Protein AF-A0A4R3NQQ7-F1 (afdb_monomer)

Structure (mmCIF, N/CA/C/O backbone):
data_AF-A0A4R3NQQ7-F1
#
_entry.id   AF-A0A4R3NQQ7-F1
#
loop_
_atom_site.group_PDB
_atom_site.id
_atom_site.type_symbol
_atom_site.label_atom_id
_atom_site.label_alt_id
_atom_site.label_comp_id
_atom_site.label_asym_id
_atom_site.label_entity_id
_atom_site.label_seq_id
_atom_site.pdbx_PDB_ins_code
_atom_site.Cartn_x
_atom_site.Cartn_y
_atom_site.Cartn_z
_atom_site.occupancy
_atom_site.B_iso_or_equiv
_atom_site.auth_seq_id
_atom_site.auth_comp_id
_atom_site.auth_asym_id
_atom_site.auth_atom_id
_atom_site.pdbx_PDB_model_num
ATOM 1 N N . MET A 1 1 ? 10.678 10.885 -17.125 1.00 83.44 1 MET A N 1
ATOM 2 C CA . MET A 1 1 ? 9.864 11.412 -15.996 1.00 83.44 1 MET A CA 1
ATOM 3 C C . MET A 1 1 ? 10.336 10.733 -14.725 1.00 83.44 1 MET A C 1
ATOM 5 O O . MET A 1 1 ? 10.213 9.523 -14.624 1.00 83.44 1 MET A O 1
ATOM 9 N N . PHE A 1 2 ? 10.820 11.473 -13.731 1.00 89.62 2 PHE A N 1
ATOM 10 C CA . PHE A 1 2 ? 11.280 10.847 -12.485 1.00 89.62 2 PHE A CA 1
ATOM 11 C C . PHE A 1 2 ? 10.161 10.128 -11.719 1.00 89.62 2 PHE A C 1
ATOM 13 O O . PHE A 1 2 ? 9.124 10.737 -11.432 1.00 89.62 2 PHE A O 1
ATOM 20 N N . LEU A 1 3 ? 10.393 8.869 -11.318 1.00 87.38 3 LEU A N 1
ATOM 21 C CA . LEU A 1 3 ? 9.482 8.127 -10.427 1.00 87.38 3 LEU A CA 1
ATOM 22 C C . LEU A 1 3 ? 9.238 8.874 -9.113 1.00 87.38 3 LEU A C 1
ATOM 24 O O . LEU A 1 3 ? 8.114 8.886 -8.607 1.00 87.38 3 LEU A O 1
ATOM 28 N N . ALA A 1 4 ? 10.261 9.571 -8.613 1.00 91.19 4 ALA A N 1
ATOM 29 C CA . ALA A 1 4 ? 10.199 10.372 -7.395 1.00 91.19 4 ALA A CA 1
ATOM 30 C C . ALA A 1 4 ? 9.094 11.448 -7.410 1.00 91.19 4 ALA A C 1
ATOM 32 O O . ALA A 1 4 ? 8.610 11.839 -6.348 1.00 91.19 4 ALA A O 1
ATOM 33 N N . ARG A 1 5 ? 8.599 11.870 -8.588 1.00 89.94 5 ARG A N 1
ATOM 34 C CA . ARG A 1 5 ? 7.451 12.796 -8.700 1.00 89.94 5 ARG A CA 1
ATOM 35 C C . ARG A 1 5 ? 6.149 12.239 -8.105 1.00 89.94 5 ARG A C 1
ATOM 37 O O . ARG A 1 5 ? 5.195 12.992 -7.936 1.00 89.94 5 ARG A O 1
ATOM 44 N N . ARG A 1 6 ? 6.089 10.946 -7.770 1.00 86.75 6 ARG A N 1
ATOM 45 C CA . ARG A 1 6 ? 4.947 10.310 -7.085 1.00 86.75 6 ARG A CA 1
ATOM 46 C C . ARG A 1 6 ? 4.895 10.605 -5.594 1.00 86.75 6 ARG A C 1
ATOM 48 O O . ARG A 1 6 ? 3.803 10.614 -5.026 1.00 86.75 6 ARG A O 1
ATOM 55 N N . LEU A 1 7 ? 6.052 10.840 -4.976 1.00 95.44 7 LEU A N 1
ATOM 56 C CA . LEU A 1 7 ? 6.156 10.969 -3.525 1.00 95.44 7 LEU A CA 1
ATOM 57 C C . LEU A 1 7 ? 5.312 12.117 -2.970 1.00 95.44 7 LEU A C 1
ATOM 59 O O . LEU A 1 7 ? 4.577 11.855 -2.025 1.00 95.44 7 LEU A O 1
ATOM 63 N N . PRO A 1 8 ? 5.302 13.339 -3.546 1.00 96.31 8 PRO A N 1
ATOM 64 C CA . PRO A 1 8 ? 4.563 14.449 -2.944 1.00 96.31 8 PRO A CA 1
ATOM 65 C C . PRO A 1 8 ? 3.066 14.163 -2.791 1.00 96.31 8 PRO A C 1
ATOM 67 O O . PRO A 1 8 ? 2.501 14.376 -1.721 1.00 96.31 8 PRO A O 1
ATOM 70 N N . ARG A 1 9 ? 2.421 13.610 -3.831 1.00 95.31 9 ARG A N 1
ATOM 71 C CA . ARG A 1 9 ? 0.995 13.253 -3.775 1.00 95.31 9 ARG A CA 1
ATOM 72 C C . ARG A 1 9 ? 0.736 12.145 -2.758 1.00 95.31 9 ARG A C 1
ATOM 74 O O . ARG A 1 9 ? -0.235 12.233 -2.012 1.00 95.31 9 ARG A O 1
ATOM 81 N N . PHE A 1 10 ? 1.575 11.112 -2.747 1.00 97.31 10 PHE A N 1
ATOM 82 C CA . PHE A 1 10 ? 1.444 10.002 -1.808 1.00 97.31 10 PHE A CA 1
ATOM 83 C C . PHE A 1 10 ? 1.616 10.473 -0.357 1.00 97.31 10 PHE A C 1
ATOM 85 O O . PHE A 1 10 ? 0.791 10.168 0.499 1.00 97.31 10 PHE A O 1
ATOM 92 N N . TYR A 1 11 ? 2.628 11.300 -0.096 1.00 98.19 11 TYR A N 1
ATOM 93 C CA . TYR A 1 11 ? 2.907 11.841 1.231 1.00 98.19 11 TYR A CA 1
ATOM 94 C C . TYR A 1 11 ? 1.768 12.717 1.715 1.00 98.19 11 TYR A C 1
ATOM 96 O O . TYR A 1 11 ? 1.260 12.474 2.802 1.00 98.19 11 TYR A O 1
ATOM 104 N N . HIS A 1 12 ? 1.302 13.645 0.877 1.00 98.19 12 HIS A N 1
ATOM 105 C CA . HIS A 1 12 ? 0.168 14.501 1.201 1.00 98.19 12 HIS A CA 1
ATOM 106 C C . HIS A 1 12 ? -1.087 13.687 1.550 1.00 98.19 12 HIS A C 1
ATOM 108 O O . HIS A 1 12 ? -1.815 14.033 2.478 1.00 98.19 12 HIS A O 1
ATOM 114 N N . ARG A 1 13 ? -1.362 12.593 0.824 1.00 98.19 13 ARG A N 1
ATOM 115 C CA . ARG A 1 13 ? -2.490 11.701 1.139 1.00 98.19 13 ARG A CA 1
ATOM 116 C C . ARG A 1 13 ? -2.318 11.050 2.507 1.00 98.19 13 ARG A C 1
ATOM 118 O O . ARG A 1 13 ? -3.246 11.105 3.306 1.00 98.19 13 ARG A O 1
ATOM 125 N N . LEU A 1 14 ? -1.144 10.494 2.797 1.00 98.25 14 LEU A N 1
ATOM 126 C CA . LEU A 1 14 ? -0.878 9.884 4.099 1.00 98.25 14 LEU A CA 1
ATOM 127 C C . LEU A 1 14 ? -0.903 10.900 5.249 1.00 98.25 14 LEU A C 1
ATOM 129 O O . LEU A 1 14 ? -1.439 10.588 6.306 1.00 98.25 14 LEU A O 1
ATOM 133 N N . ASP A 1 15 ? -0.385 12.111 5.043 1.00 98.50 15 ASP A N 1
ATOM 134 C CA . ASP A 1 15 ? -0.419 13.190 6.038 1.00 98.50 15 ASP A CA 1
ATOM 135 C C . ASP A 1 15 ? -1.844 13.620 6.358 1.00 98.50 15 ASP A C 1
ATOM 137 O O . ASP A 1 15 ? -2.208 13.744 7.524 1.00 98.50 15 ASP A O 1
ATOM 141 N N . HIS A 1 16 ? -2.677 13.774 5.330 1.00 98.44 16 HIS A N 1
ATOM 142 C CA . HIS A 1 16 ? -4.085 14.087 5.516 1.00 98.44 16 HIS A CA 1
ATOM 143 C C . HIS A 1 16 ? -4.819 12.998 6.316 1.00 98.44 16 HIS A C 1
ATOM 145 O O . HIS A 1 16 ? -5.556 13.311 7.249 1.00 98.44 16 HIS A O 1
ATOM 151 N N . LEU A 1 17 ? -4.597 11.720 5.993 1.00 98.38 17 LEU A N 1
ATOM 152 C CA . LEU A 1 17 ? -5.203 10.596 6.717 1.00 98.38 17 LEU A CA 1
ATOM 153 C C . LEU A 1 17 ? -4.701 10.507 8.165 1.00 98.38 17 LEU A C 1
ATOM 155 O O . LEU A 1 17 ? -5.489 10.280 9.079 1.00 98.38 17 LEU A O 1
ATOM 159 N N . SER A 1 18 ? -3.404 10.739 8.373 1.00 97.94 18 SER A N 1
ATOM 160 C CA . SER A 1 18 ? -2.783 10.807 9.697 1.00 97.94 18 SER A CA 1
ATOM 161 C C . SER A 1 18 ? -3.391 11.929 10.544 1.00 97.94 18 SER A C 1
ATOM 163 O O . SER A 1 18 ? -3.730 11.709 11.703 1.00 97.94 18 SER A O 1
ATOM 165 N N . ALA A 1 19 ? -3.625 13.106 9.953 1.00 98.19 19 ALA A N 1
ATOM 166 C CA . ALA A 1 19 ? -4.232 14.245 10.636 1.0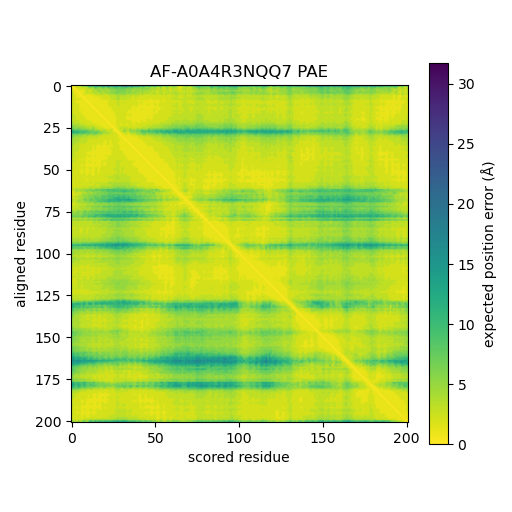0 98.19 19 ALA A CA 1
ATOM 167 C C . ALA A 1 19 ? -5.670 13.966 11.108 1.00 98.19 19 ALA A C 1
ATOM 169 O O . ALA A 1 19 ? -6.046 14.402 12.195 1.00 98.19 19 ALA A O 1
ATOM 170 N N . ILE A 1 20 ? -6.460 13.206 10.337 1.00 97.81 20 ILE A N 1
ATOM 171 C CA . ILE A 1 20 ? -7.804 12.773 10.759 1.00 97.81 20 ILE A CA 1
ATOM 172 C C . ILE A 1 20 ? -7.711 11.928 12.034 1.00 97.81 20 ILE A C 1
ATOM 174 O O . ILE A 1 20 ? -8.441 12.177 12.988 1.00 97.81 20 ILE A O 1
ATOM 178 N N . ILE A 1 21 ? -6.796 10.956 12.070 1.00 97.56 21 ILE A N 1
ATOM 179 C CA . ILE A 1 21 ? -6.615 10.074 13.232 1.00 97.56 21 ILE A CA 1
ATOM 180 C C . ILE A 1 21 ? -6.089 10.874 14.432 1.00 97.56 21 ILE A C 1
ATOM 182 O O . ILE A 1 21 ? -6.601 10.724 15.539 1.00 97.56 21 ILE A O 1
ATOM 186 N N . ALA A 1 22 ? -5.128 11.774 14.208 1.00 96.88 22 ALA A N 1
ATOM 187 C CA . ALA A 1 22 ? -4.556 12.633 15.242 1.00 96.88 22 ALA A CA 1
ATOM 188 C C . ALA A 1 22 ? -5.595 13.567 15.889 1.00 96.88 22 ALA A C 1
ATOM 190 O O . ALA A 1 22 ? -5.560 13.787 17.098 1.00 96.88 22 ALA A O 1
ATOM 191 N N . ALA A 1 23 ? -6.551 14.089 15.116 1.00 96.00 23 ALA A N 1
ATOM 192 C CA . ALA A 1 23 ? -7.631 14.912 15.660 1.00 96.00 23 ALA A CA 1
ATOM 193 C C . ALA A 1 23 ? -8.529 14.119 16.629 1.00 96.00 23 ALA A C 1
ATOM 195 O O . ALA A 1 23 ? -8.925 14.627 17.679 1.00 96.00 23 ALA A O 1
ATOM 196 N N . VAL A 1 24 ? -8.817 12.856 16.305 1.00 95.25 24 VAL A N 1
ATOM 197 C CA . VAL A 1 24 ? -9.616 11.964 17.162 1.00 95.25 24 VAL A CA 1
ATOM 198 C C . VAL A 1 24 ? -8.847 11.566 18.420 1.00 95.25 24 VAL A C 1
ATOM 200 O O . VAL A 1 24 ? -9.413 11.498 19.508 1.00 95.25 24 VAL A O 1
ATOM 203 N N . ASP A 1 25 ? -7.547 11.346 18.279 1.00 94.25 25 ASP A N 1
ATOM 204 C CA . ASP A 1 25 ? -6.627 11.031 19.367 1.00 94.25 25 ASP A CA 1
ATOM 205 C C . ASP A 1 25 ? -6.496 12.169 20.395 1.00 94.25 25 ASP A C 1
ATOM 207 O O . ASP A 1 25 ? -6.458 11.924 21.598 1.00 94.25 25 ASP A O 1
ATOM 211 N N . ALA A 1 26 ? -6.497 13.422 19.932 1.00 93.19 26 ALA A N 1
ATOM 212 C CA . ALA A 1 26 ? -6.446 14.606 20.789 1.00 93.19 26 ALA A CA 1
ATOM 213 C C . ALA A 1 26 ? -7.764 14.894 21.539 1.00 93.19 26 ALA A C 1
ATOM 215 O O . ALA A 1 26 ? -7.804 15.777 22.397 1.00 93.19 26 ALA A O 1
ATOM 216 N N . THR A 1 27 ? -8.851 14.185 21.219 1.00 92.69 27 THR A N 1
ATOM 217 C CA . THR A 1 27 ? -10.175 14.432 21.800 1.00 92.69 27 THR A CA 1
ATOM 218 C C . THR A 1 27 ? -10.419 13.524 23.010 1.00 92.69 27 THR A C 1
ATOM 220 O O . THR A 1 27 ? -10.354 12.302 22.901 1.00 92.69 27 THR A O 1
ATOM 223 N N . ALA A 1 28 ? -10.762 14.113 24.164 1.00 88.06 28 ALA A N 1
ATOM 224 C CA . ALA A 1 28 ? -10.995 13.371 25.411 1.00 88.06 28 ALA A CA 1
ATOM 225 C C . ALA A 1 28 ? -12.237 12.457 25.371 1.00 88.06 28 ALA A C 1
ATOM 227 O O . ALA A 1 28 ? -12.241 11.393 25.984 1.00 88.06 28 ALA A O 1
ATOM 228 N N . SER A 1 29 ? -13.287 12.864 24.649 1.00 92.12 29 SER A N 1
ATOM 229 C CA . SER A 1 29 ? -14.502 12.071 24.435 1.00 92.12 29 SER A CA 1
ATOM 230 C C . SER A 1 29 ? -14.830 12.029 22.949 1.00 92.12 29 SER A C 1
ATOM 232 O O . SER A 1 29 ? -15.057 13.069 22.332 1.00 92.12 29 SER A O 1
ATOM 234 N N . ARG A 1 30 ? -14.810 10.828 22.368 1.00 93.50 30 ARG A N 1
ATOM 235 C CA . ARG A 1 30 ? -14.915 10.625 20.920 1.00 93.50 30 ARG A CA 1
ATOM 236 C C . ARG A 1 30 ? -16.356 10.342 20.527 1.00 93.50 30 ARG A C 1
ATOM 238 O O . ARG A 1 30 ? -16.989 9.455 21.098 1.00 93.50 30 ARG A O 1
ATOM 245 N N . THR A 1 31 ? -16.860 11.049 19.522 1.00 95.69 31 THR A N 1
ATOM 246 C CA . THR A 1 31 ? -18.180 10.753 18.958 1.00 95.69 31 THR A CA 1
ATOM 247 C C . THR A 1 31 ? -18.119 9.530 18.032 1.00 95.69 31 THR A C 1
ATOM 249 O O . THR A 1 31 ? -17.052 9.215 17.489 1.00 95.69 31 THR A O 1
ATOM 252 N N . PRO A 1 32 ? -19.245 8.833 17.794 1.00 95.00 32 PRO A N 1
ATOM 253 C CA . PRO A 1 32 ? -19.301 7.742 16.821 1.00 95.00 32 PRO A CA 1
ATOM 254 C C . PRO A 1 32 ? -18.813 8.146 15.421 1.00 95.00 32 PRO A C 1
ATOM 256 O O . PRO A 1 32 ? -18.137 7.368 14.749 1.00 95.00 32 PRO A O 1
ATOM 259 N N . GLU A 1 33 ? -19.094 9.377 14.991 1.00 95.75 33 GLU A N 1
ATOM 260 C CA . GLU A 1 33 ? -18.675 9.918 13.693 1.00 95.75 33 GLU A CA 1
ATOM 261 C C . GLU A 1 33 ? -17.156 10.091 13.622 1.00 95.75 33 GLU A C 1
ATOM 263 O O . GLU A 1 33 ? -16.544 9.776 12.601 1.00 95.75 33 GLU A O 1
ATOM 268 N N . GLN A 1 34 ? -16.536 10.551 14.712 1.00 95.50 34 GLN A N 1
ATOM 269 C CA . GLN A 1 34 ? -15.084 10.676 14.825 1.00 95.50 34 GLN A CA 1
ATOM 270 C C . GLN A 1 34 ? -14.405 9.304 14.777 1.00 95.50 34 GLN A C 1
ATOM 272 O O . GLN A 1 34 ? -13.448 9.116 14.025 1.00 95.50 34 GLN A O 1
ATOM 277 N N . ILE A 1 35 ? -14.933 8.327 15.521 1.00 94.75 35 ILE A N 1
ATOM 278 C CA . ILE A 1 35 ? -14.431 6.946 15.504 1.00 94.75 35 ILE A CA 1
ATOM 279 C C . ILE A 1 35 ? -14.521 6.376 14.085 1.00 94.75 35 ILE A C 1
ATOM 281 O O . ILE A 1 35 ? -13.530 5.878 13.552 1.00 94.75 35 ILE A O 1
ATOM 285 N N . PHE A 1 36 ? -15.676 6.521 13.435 1.00 95.06 36 PHE A N 1
ATOM 286 C CA . PHE A 1 36 ? -15.881 6.057 12.066 1.00 95.06 36 PHE A CA 1
ATOM 287 C C . PHE A 1 36 ? -14.932 6.733 11.064 1.00 95.06 36 PHE A C 1
ATOM 289 O O . PHE A 1 36 ? -14.381 6.071 10.181 1.00 95.06 36 PHE A O 1
ATOM 296 N N . ALA A 1 37 ? -14.696 8.041 11.198 1.00 96.50 37 ALA A N 1
ATOM 297 C CA . ALA A 1 37 ? -13.755 8.770 10.353 1.00 96.50 37 ALA A CA 1
ATOM 298 C C . ALA A 1 37 ? -12.314 8.258 10.519 1.00 96.50 37 ALA A C 1
ATOM 300 O O . ALA A 1 37 ? -11.623 8.061 9.516 1.00 96.50 37 ALA A O 1
ATOM 301 N N . ALA A 1 38 ? -11.878 7.987 11.753 1.00 96.75 38 ALA A N 1
ATOM 302 C CA . ALA A 1 38 ? -10.560 7.419 12.026 1.00 96.75 38 ALA A CA 1
ATOM 303 C C . ALA A 1 38 ? -10.425 5.983 11.492 1.00 96.75 38 ALA A C 1
ATOM 305 O O . ALA A 1 38 ? -9.438 5.670 10.827 1.00 96.75 38 ALA A O 1
ATOM 306 N N . GLU A 1 39 ? -11.429 5.124 11.692 1.00 96.12 39 GLU A N 1
ATOM 307 C CA . GLU A 1 39 ? -11.453 3.770 11.118 1.00 96.12 39 GLU A CA 1
ATOM 308 C C . GLU A 1 39 ? -11.366 3.810 9.585 1.00 96.12 39 GLU A C 1
ATOM 310 O O . GLU A 1 39 ? -10.579 3.082 8.972 1.00 96.12 39 GLU A O 1
ATOM 315 N N . LYS A 1 40 ? -12.117 4.712 8.944 1.00 96.94 40 LYS A N 1
ATOM 316 C CA . LYS A 1 40 ? -12.045 4.923 7.495 1.00 96.94 40 LYS A CA 1
ATOM 317 C C . LYS A 1 40 ? -10.664 5.416 7.066 1.00 96.94 40 LYS A C 1
ATOM 319 O O . LYS A 1 40 ? -10.154 4.950 6.048 1.00 96.94 40 LYS A O 1
ATOM 324 N N . ALA A 1 41 ? -10.047 6.320 7.825 1.00 97.81 41 ALA A N 1
ATOM 325 C CA . ALA A 1 41 ? -8.700 6.801 7.540 1.00 97.81 41 ALA A CA 1
ATOM 326 C C . ALA A 1 41 ? -7.660 5.670 7.619 1.00 97.81 41 ALA A C 1
ATOM 328 O O . ALA A 1 41 ? -6.827 5.552 6.721 1.00 97.81 41 ALA A O 1
ATOM 329 N N . LEU A 1 42 ? -7.766 4.776 8.609 1.00 96.44 42 LEU A N 1
ATOM 330 C CA . LEU A 1 42 ? -6.917 3.583 8.731 1.00 96.44 42 LEU A CA 1
ATOM 331 C C . LEU A 1 42 ? -7.040 2.654 7.519 1.00 96.44 42 LEU A C 1
ATOM 333 O O . LEU A 1 42 ? -6.028 2.217 6.970 1.00 96.44 42 LEU A O 1
ATOM 337 N N . ILE A 1 43 ? -8.267 2.388 7.056 1.00 96.38 43 ILE A N 1
ATOM 338 C CA . ILE A 1 43 ? -8.489 1.609 5.829 1.00 96.38 43 ILE A CA 1
ATOM 339 C C . ILE A 1 43 ? -7.798 2.287 4.638 1.00 96.38 43 ILE A C 1
ATOM 341 O O . ILE A 1 43 ? -7.138 1.617 3.842 1.00 96.38 43 ILE A O 1
ATOM 345 N N . GLN A 1 44 ? -7.935 3.608 4.517 1.00 97.19 44 GLN A N 1
ATOM 346 C CA . GLN A 1 44 ? -7.391 4.349 3.383 1.00 97.19 44 GLN A CA 1
ATOM 347 C C . GLN A 1 44 ? -5.862 4.406 3.370 1.00 97.19 44 GLN A C 1
ATOM 349 O O . GLN A 1 44 ? -5.291 4.377 2.287 1.00 97.19 44 GLN A O 1
ATOM 354 N N . ILE A 1 45 ? -5.178 4.399 4.520 1.00 96.69 45 ILE A N 1
ATOM 355 C CA . ILE A 1 45 ? -3.703 4.321 4.560 1.00 96.69 45 ILE A CA 1
ATOM 356 C C . ILE A 1 45 ? -3.218 3.065 3.821 1.00 96.69 45 ILE A C 1
ATOM 358 O O . ILE A 1 45 ? -2.316 3.137 2.986 1.00 96.69 45 ILE A O 1
ATOM 362 N N . GLN A 1 46 ? -3.863 1.925 4.081 1.00 95.00 46 GLN A N 1
ATOM 363 C CA . GLN A 1 46 ? -3.551 0.661 3.418 1.00 95.00 46 GLN A CA 1
ATOM 364 C C . GLN A 1 46 ? -3.838 0.720 1.906 1.00 95.00 46 GLN A C 1
ATOM 366 O O . GLN A 1 46 ? -3.032 0.243 1.109 1.00 95.00 46 GLN A O 1
ATOM 371 N N . ILE A 1 47 ? -4.963 1.321 1.504 1.00 95.50 47 ILE A N 1
ATOM 372 C CA . ILE A 1 47 ? -5.349 1.465 0.090 1.00 95.50 47 ILE A CA 1
ATOM 373 C C . ILE A 1 47 ? -4.370 2.375 -0.664 1.00 95.50 47 ILE A C 1
ATOM 375 O O . ILE A 1 47 ? -3.953 2.049 -1.774 1.00 95.50 47 ILE A O 1
ATOM 379 N N . GLU A 1 48 ? -3.971 3.501 -0.074 1.00 96.94 48 GLU A N 1
ATOM 380 C CA . GLU A 1 48 ? -2.999 4.413 -0.684 1.00 96.94 48 GLU A CA 1
ATOM 381 C C . GLU A 1 48 ? -1.640 3.728 -0.873 1.00 96.94 48 GLU A C 1
ATOM 383 O O . GLU A 1 48 ? -1.006 3.897 -1.917 1.00 96.94 48 GLU A O 1
ATOM 388 N N . TRP A 1 49 ? -1.210 2.904 0.088 1.00 95.38 49 TRP A N 1
ATOM 389 C CA . TRP A 1 49 ? -0.009 2.081 -0.059 1.00 95.38 49 TRP A CA 1
ATOM 390 C C . TRP A 1 49 ? -0.134 1.066 -1.207 1.00 95.38 49 TRP A C 1
ATOM 392 O O . TRP A 1 49 ? 0.753 0.980 -2.058 1.00 95.38 49 TRP A O 1
ATOM 402 N N . GLU A 1 50 ? -1.250 0.336 -1.281 1.00 95.19 50 GLU A N 1
ATOM 403 C CA . GLU A 1 50 ? -1.533 -0.618 -2.364 1.00 95.19 50 GLU A CA 1
ATOM 404 C C . GLU A 1 50 ? -1.482 0.054 -3.741 1.00 95.19 50 GLU A C 1
ATOM 406 O O . GLU A 1 50 ? -0.810 -0.428 -4.657 1.00 95.19 50 GLU A O 1
ATOM 411 N N . HIS A 1 51 ? -2.139 1.206 -3.880 1.00 96.25 51 HIS A N 1
ATOM 412 C CA . HIS A 1 51 ? -2.114 1.992 -5.108 1.00 96.25 51 HIS A CA 1
ATOM 413 C C . HIS A 1 51 ? -0.719 2.518 -5.438 1.00 96.25 51 HIS A C 1
ATOM 415 O O . HIS A 1 51 ? -0.353 2.562 -6.616 1.00 96.25 51 HIS A O 1
ATOM 421 N N . PHE A 1 52 ? 0.068 2.921 -4.438 1.00 96.62 52 PHE A N 1
ATOM 422 C CA . PHE A 1 52 ? 1.443 3.355 -4.653 1.00 96.62 52 PHE A CA 1
ATOM 423 C C . PHE A 1 52 ? 2.286 2.225 -5.254 1.00 96.62 52 PHE A C 1
ATOM 425 O O . PHE A 1 52 ? 2.875 2.423 -6.318 1.00 96.62 52 PHE A O 1
ATOM 432 N N . VAL A 1 53 ? 2.282 1.038 -4.636 1.00 96.25 53 VAL A N 1
ATOM 433 C CA . VAL A 1 53 ? 3.049 -0.134 -5.099 1.00 96.25 53 VAL A CA 1
ATOM 434 C C . VAL A 1 53 ? 2.594 -0.585 -6.486 1.00 96.25 53 VAL A C 1
ATOM 436 O O . VAL A 1 53 ? 3.429 -0.757 -7.376 1.00 96.25 53 VAL A O 1
ATOM 439 N N . ARG A 1 54 ? 1.277 -0.705 -6.701 1.00 97.25 54 ARG A N 1
ATOM 440 C CA . ARG A 1 54 ? 0.693 -1.024 -8.011 1.00 97.25 54 ARG A CA 1
ATOM 441 C C . ARG A 1 54 ? 1.215 -0.088 -9.089 1.00 97.25 54 ARG A C 1
ATOM 443 O O . ARG A 1 54 ? 1.75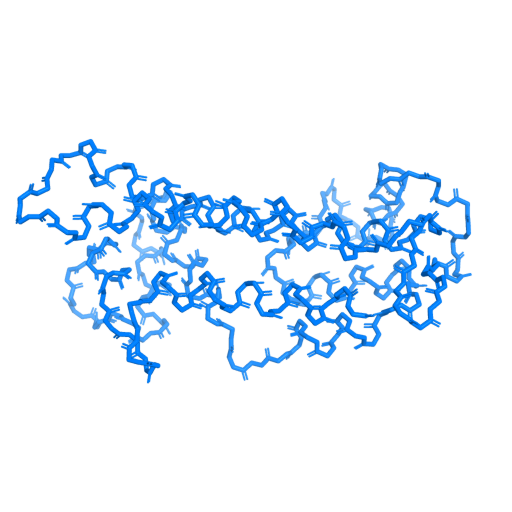5 -0.523 -10.103 1.00 97.25 54 ARG A O 1
ATOM 450 N N . ASN A 1 55 ? 1.034 1.213 -8.876 1.00 96.00 55 ASN A N 1
ATOM 451 C CA . ASN A 1 55 ? 1.373 2.203 -9.884 1.00 96.00 55 ASN A CA 1
ATOM 452 C C . ASN A 1 55 ? 2.885 2.237 -10.114 1.00 96.00 55 ASN A C 1
ATOM 454 O O . ASN A 1 55 ? 3.303 2.247 -11.261 1.00 96.00 55 ASN A O 1
ATOM 458 N N . LEU A 1 56 ? 3.702 2.177 -9.059 1.00 95.62 56 LEU A N 1
ATOM 459 C CA . LEU A 1 56 ? 5.159 2.099 -9.169 1.00 95.62 56 LEU A CA 1
ATOM 460 C C . LEU A 1 56 ? 5.606 0.992 -10.133 1.00 95.62 56 LEU A C 1
ATOM 462 O O . LEU A 1 56 ? 6.375 1.260 -11.056 1.00 95.62 56 LEU A O 1
ATOM 466 N N . ILE A 1 57 ? 5.122 -0.235 -9.927 1.00 96.88 57 ILE A N 1
ATOM 467 C CA . ILE A 1 57 ? 5.537 -1.407 -10.706 1.00 96.88 57 ILE A CA 1
ATOM 468 C C . ILE A 1 57 ? 5.037 -1.305 -12.148 1.00 96.88 57 ILE A C 1
ATOM 470 O O . ILE A 1 57 ? 5.823 -1.459 -13.081 1.00 96.88 57 ILE A O 1
ATOM 474 N N . LEU A 1 58 ? 3.755 -0.984 -12.342 1.00 96.88 58 LEU A N 1
ATOM 475 C CA . LEU A 1 58 ? 3.182 -0.857 -13.683 1.00 96.88 58 LEU A CA 1
ATOM 476 C C . LEU A 1 58 ? 3.840 0.272 -14.480 1.00 96.88 58 LEU A C 1
ATOM 478 O O . LEU A 1 58 ? 4.112 0.107 -15.660 1.00 96.88 58 LEU A O 1
ATOM 482 N N . ASP A 1 59 ? 4.139 1.403 -13.844 1.00 95.25 59 ASP A N 1
ATOM 483 C CA . ASP A 1 59 ? 4.842 2.511 -14.488 1.00 95.25 59 ASP A CA 1
ATOM 484 C C . ASP A 1 59 ? 6.292 2.175 -14.827 1.00 95.25 59 ASP A C 1
ATOM 486 O O . ASP A 1 59 ? 6.756 2.555 -15.903 1.00 95.25 59 ASP A O 1
ATOM 490 N N . SER A 1 60 ? 6.980 1.429 -13.958 1.00 95.06 60 SER A N 1
ATOM 491 C CA . SER A 1 60 ? 8.340 0.935 -14.217 1.00 95.06 60 SER A CA 1
ATOM 492 C C . SER A 1 60 ? 8.394 0.071 -15.483 1.00 95.06 60 SER A C 1
ATOM 494 O O . SER A 1 60 ? 9.359 0.141 -16.238 1.00 95.06 60 SER A O 1
ATOM 496 N N . ALA A 1 61 ? 7.328 -0.677 -15.777 1.00 95.88 61 ALA A N 1
ATOM 497 C CA . ALA A 1 61 ? 7.237 -1.470 -16.999 1.00 95.88 61 ALA A CA 1
ATOM 498 C C . ALA A 1 61 ? 7.047 -0.633 -18.275 1.00 95.88 61 ALA A C 1
ATOM 500 O O . ALA A 1 61 ? 7.333 -1.128 -19.361 1.00 95.88 61 ALA A O 1
ATOM 501 N N . THR A 1 62 ? 6.603 0.628 -18.172 1.00 94.44 62 THR A N 1
ATOM 502 C CA . THR A 1 62 ? 6.244 1.418 -19.364 1.00 94.44 62 THR A CA 1
ATOM 503 C C . THR A 1 62 ? 7.408 2.051 -20.120 1.00 94.44 62 THR A C 1
ATOM 505 O O . THR A 1 62 ? 7.201 2.628 -21.186 1.00 94.44 62 THR A O 1
ATOM 508 N N . GLY A 1 63 ? 8.615 2.053 -19.549 1.00 88.31 63 GLY A N 1
ATOM 509 C CA . GLY A 1 63 ? 9.766 2.742 -20.143 1.00 88.31 63 GLY A CA 1
ATOM 510 C C . GLY A 1 63 ? 9.710 4.276 -20.080 1.00 88.31 63 GLY A C 1
ATOM 511 O O . GLY A 1 63 ? 10.622 4.944 -20.554 1.00 88.31 63 GLY A O 1
ATOM 512 N N . LYS A 1 64 ? 8.652 4.871 -19.505 1.00 89.62 64 LYS A N 1
ATOM 513 C CA . LYS A 1 64 ? 8.444 6.337 -19.458 1.00 89.62 64 LYS A CA 1
ATOM 514 C C . LYS A 1 64 ? 9.104 7.021 -18.258 1.00 89.62 64 LYS A C 1
ATOM 516 O O . LYS A 1 64 ? 9.056 8.254 -18.129 1.00 89.62 64 LYS A O 1
ATOM 521 N N . PHE A 1 65 ? 9.674 6.232 -17.354 1.00 92.12 65 PHE A N 1
ATOM 522 C CA . PHE A 1 65 ? 10.160 6.703 -16.069 1.00 92.12 65 PHE A CA 1
ATOM 523 C C . PHE A 1 65 ? 11.658 6.495 -15.903 1.00 92.12 65 PHE A C 1
ATOM 525 O O . PHE A 1 65 ? 12.260 5.653 -16.555 1.00 92.12 65 PHE A O 1
ATOM 532 N N . GLU A 1 66 ? 12.251 7.283 -15.017 1.00 93.50 66 GLU A N 1
ATOM 533 C CA . GLU A 1 66 ? 13.667 7.198 -14.670 1.00 93.50 66 GLU A CA 1
ATOM 534 C C . GLU A 1 66 ? 13.845 7.307 -13.146 1.00 93.50 66 GLU A C 1
ATOM 536 O O . GLU A 1 66 ? 13.025 7.935 -12.456 1.00 93.50 66 GLU A O 1
ATOM 541 N N . SER A 1 67 ? 14.894 6.672 -12.626 1.00 89.69 67 SER A N 1
ATOM 542 C CA . SER A 1 67 ? 15.426 6.896 -11.277 1.00 89.69 67 SER A CA 1
ATOM 543 C C . SER A 1 67 ? 16.664 7.791 -11.347 1.00 89.69 67 SER A C 1
ATOM 545 O O . SER A 1 67 ? 17.032 8.288 -12.415 1.00 89.69 67 SER A O 1
ATOM 547 N N . ARG A 1 68 ? 17.351 7.988 -10.216 1.00 85.81 68 ARG A N 1
ATOM 548 C CA . ARG A 1 68 ? 18.654 8.673 -10.207 1.00 85.81 68 ARG A CA 1
ATOM 549 C C . ARG A 1 68 ? 19.723 7.920 -11.001 1.00 85.81 68 ARG A C 1
ATOM 551 O O . ARG A 1 68 ? 20.685 8.535 -11.443 1.00 85.81 68 ARG A O 1
ATOM 558 N N . SER A 1 69 ? 19.551 6.613 -11.186 1.00 85.94 69 SER A N 1
ATOM 559 C CA . SER A 1 69 ? 20.476 5.746 -11.924 1.00 85.94 69 SER A CA 1
ATOM 560 C C . SER A 1 69 ? 20.198 5.687 -13.430 1.00 85.94 69 SER A C 1
ATOM 562 O O . SER A 1 69 ? 20.973 5.065 -14.152 1.00 85.94 69 SER A O 1
ATOM 564 N N . GLY A 1 70 ? 19.121 6.317 -13.913 1.00 90.38 70 GLY A N 1
ATOM 565 C CA . GLY A 1 70 ? 18.766 6.370 -15.332 1.00 90.38 70 GLY A CA 1
ATOM 566 C C . GLY A 1 70 ? 17.386 5.783 -15.657 1.00 90.38 70 GLY A C 1
ATOM 567 O O . GLY A 1 70 ? 16.545 5.628 -14.764 1.00 90.38 70 GLY A O 1
ATOM 568 N N . PRO A 1 71 ? 17.118 5.491 -16.943 1.00 93.19 71 PRO A N 1
ATOM 569 C CA . PRO A 1 71 ? 15.821 5.002 -17.402 1.00 93.19 71 PRO A CA 1
ATOM 570 C C . PRO A 1 71 ? 15.418 3.669 -16.763 1.00 93.19 71 PRO A C 1
ATOM 572 O O . PRO A 1 71 ? 16.223 2.746 -16.623 1.00 93.19 71 PRO A O 1
ATOM 575 N N . ILE A 1 72 ? 14.136 3.553 -16.430 1.00 94.44 72 ILE A N 1
ATOM 576 C CA . ILE A 1 72 ? 13.523 2.323 -15.937 1.00 94.44 72 ILE A CA 1
ATOM 577 C C . ILE A 1 72 ? 12.675 1.739 -17.052 1.00 94.44 72 ILE A C 1
ATOM 579 O O . ILE A 1 72 ? 11.775 2.403 -17.566 1.00 94.44 72 ILE A O 1
ATOM 583 N N . ILE A 1 73 ? 12.978 0.498 -17.417 1.00 93.94 73 ILE A N 1
ATOM 584 C CA . ILE A 1 73 ? 12.385 -0.189 -18.563 1.00 93.94 73 ILE A CA 1
ATOM 585 C C . ILE A 1 73 ? 11.961 -1.601 -18.174 1.00 93.94 73 ILE A C 1
ATOM 587 O O . ILE A 1 73 ? 12.564 -2.206 -17.285 1.00 93.94 73 ILE A O 1
ATOM 591 N N . SER A 1 74 ? 10.977 -2.145 -18.887 1.00 96.00 74 SER A N 1
ATOM 592 C CA . SER A 1 74 ? 10.819 -3.593 -19.000 1.00 96.00 74 SER A CA 1
ATOM 593 C C . SER A 1 74 ? 11.799 -4.109 -20.052 1.00 96.00 74 SER A C 1
ATOM 595 O O . SER A 1 74 ? 11.736 -3.682 -21.207 1.00 96.00 74 SER A O 1
ATOM 597 N N . LYS A 1 75 ? 12.719 -5.000 -19.670 1.00 92.25 75 LYS A N 1
ATOM 598 C CA . LYS A 1 75 ? 13.736 -5.521 -20.600 1.00 92.25 75 LYS A CA 1
ATOM 599 C C . LYS A 1 75 ? 13.123 -6.504 -21.598 1.00 92.25 75 LYS A C 1
ATOM 601 O O . LYS A 1 75 ? 13.436 -6.445 -22.783 1.00 92.25 75 LYS A O 1
ATOM 606 N N . SER A 1 76 ? 12.214 -7.358 -21.128 1.00 92.81 76 SER A N 1
ATOM 607 C CA . SER A 1 76 ? 11.530 -8.353 -21.960 1.00 92.81 76 SER A CA 1
ATOM 608 C C . SER A 1 76 ? 10.299 -7.812 -22.705 1.00 92.81 76 SER A C 1
ATOM 610 O O . SER A 1 76 ? 9.857 -8.430 -23.676 1.00 92.81 76 SER A O 1
ATOM 612 N N . HIS A 1 77 ? 9.733 -6.667 -22.296 1.00 92.69 77 HIS A N 1
ATOM 613 C CA . HIS A 1 77 ? 8.467 -6.149 -22.844 1.00 92.69 77 HIS A CA 1
ATOM 614 C C . HIS A 1 77 ? 8.514 -4.643 -23.176 1.00 92.69 77 HIS A C 1
ATOM 616 O O . HIS A 1 77 ? 7.747 -3.856 -22.615 1.00 92.69 77 HIS A O 1
ATOM 622 N N . PRO A 1 78 ? 9.349 -4.211 -24.142 1.00 87.94 78 PRO A N 1
ATOM 623 C CA . PRO A 1 78 ? 9.532 -2.789 -24.462 1.00 87.94 78 PRO A CA 1
ATOM 624 C C . PRO A 1 78 ? 8.279 -2.095 -25.031 1.00 87.94 78 PRO A C 1
ATOM 626 O O . PRO A 1 78 ? 8.192 -0.870 -25.018 1.00 87.94 78 PRO A O 1
ATOM 629 N N . ASN A 1 79 ? 7.288 -2.856 -25.507 1.00 90.75 79 ASN A N 1
ATOM 630 C CA . ASN A 1 79 ? 6.082 -2.326 -26.156 1.00 90.75 79 ASN A CA 1
ATOM 631 C C . ASN A 1 79 ? 4.928 -2.004 -25.181 1.00 90.75 79 ASN A C 1
ATOM 633 O O . ASN A 1 79 ? 3.826 -1.670 -25.619 1.00 90.75 79 ASN A O 1
ATOM 637 N N . LEU A 1 80 ? 5.130 -2.111 -23.862 1.00 94.75 80 LEU A N 1
ATOM 638 C CA . LEU A 1 80 ? 4.095 -1.815 -22.863 1.00 94.75 80 LEU A CA 1
ATOM 639 C C . LEU A 1 80 ? 3.931 -0.301 -22.663 1.00 94.75 80 LEU A C 1
ATOM 641 O O . LEU A 1 80 ? 4.461 0.285 -21.733 1.00 94.75 80 LEU A O 1
ATOM 645 N N . LEU A 1 81 ? 3.168 0.371 -23.524 1.00 91.25 81 LEU A N 1
ATOM 646 C CA . LEU A 1 81 ? 3.113 1.843 -23.533 1.00 91.25 81 LEU A CA 1
ATOM 647 C C . LEU A 1 81 ? 2.238 2.477 -22.432 1.00 91.25 81 LEU A C 1
ATOM 649 O O . LEU A 1 81 ? 2.267 3.701 -22.257 1.00 91.25 81 LEU A O 1
ATOM 653 N N . SER A 1 82 ? 1.444 1.701 -21.693 1.00 95.12 82 SER A N 1
ATOM 654 C CA . SER A 1 82 ? 0.547 2.209 -20.646 1.00 95.12 82 SER A CA 1
ATOM 655 C C . SER A 1 82 ? 0.461 1.270 -19.445 1.00 95.12 82 SER A C 1
ATOM 657 O O . SER A 1 82 ? 0.819 0.093 -19.534 1.00 95.12 82 SER A O 1
ATOM 659 N N . ARG A 1 83 ? -0.043 1.785 -18.312 1.00 95.06 83 ARG A N 1
ATOM 660 C CA . ARG A 1 83 ? -0.293 0.958 -17.120 1.00 95.06 83 ARG A CA 1
ATOM 661 C C . ARG A 1 83 ? -1.320 -0.122 -17.409 1.00 95.06 83 ARG A C 1
ATOM 663 O O . ARG A 1 83 ? -1.189 -1.224 -16.901 1.00 95.06 83 ARG A O 1
ATOM 670 N N . GLU A 1 84 ? -2.331 0.202 -18.205 1.00 96.00 84 GLU A N 1
ATOM 671 C CA . GLU A 1 84 ? -3.402 -0.707 -18.593 1.00 96.00 84 GLU A CA 1
ATOM 672 C C . GLU A 1 84 ? -2.828 -1.855 -19.426 1.00 96.00 84 GLU A C 1
ATOM 674 O O . GLU A 1 84 ? -3.080 -3.016 -19.118 1.00 96.00 84 GLU A O 1
ATOM 679 N N . ALA A 1 85 ? -1.973 -1.551 -20.410 1.00 95.94 85 ALA A N 1
ATOM 680 C CA . ALA A 1 85 ? -1.282 -2.568 -21.198 1.00 95.94 85 ALA A CA 1
ATOM 681 C C . ALA A 1 85 ? -0.388 -3.455 -20.316 1.00 95.94 85 ALA A C 1
ATOM 683 O O . ALA A 1 85 ? -0.451 -4.680 -20.417 1.00 95.94 85 ALA A O 1
ATOM 684 N N . ALA A 1 86 ? 0.392 -2.852 -19.412 1.00 96.94 86 ALA A N 1
ATOM 685 C CA . ALA A 1 86 ? 1.230 -3.589 -18.469 1.00 96.94 86 ALA A CA 1
ATOM 686 C C . ALA A 1 86 ? 0.403 -4.476 -17.523 1.00 96.94 86 ALA A C 1
ATOM 688 O O . ALA A 1 86 ? 0.767 -5.625 -17.290 1.00 96.94 86 ALA A O 1
ATOM 689 N N . ALA A 1 87 ? -0.730 -3.982 -17.017 1.00 96.94 87 ALA A N 1
ATOM 690 C CA . ALA A 1 87 ? -1.625 -4.731 -16.141 1.00 96.94 87 ALA A CA 1
ATOM 691 C C . ALA A 1 87 ? -2.286 -5.911 -16.867 1.00 96.94 87 ALA A C 1
ATOM 693 O O . ALA A 1 87 ? -2.283 -7.026 -16.348 1.00 96.94 87 ALA A O 1
ATOM 694 N N . HIS A 1 88 ? -2.803 -5.698 -18.080 1.00 95.81 88 HIS A N 1
ATOM 695 C CA . HIS A 1 88 ? -3.400 -6.765 -18.886 1.00 95.81 88 HIS A CA 1
ATOM 696 C C . HIS A 1 88 ? -2.383 -7.847 -19.239 1.00 95.81 88 HIS A C 1
ATOM 698 O O . HIS A 1 88 ? -2.670 -9.034 -19.073 1.00 95.81 88 HIS A O 1
ATOM 704 N N . TRP A 1 89 ? -1.185 -7.441 -19.667 1.00 96.44 89 TRP A N 1
ATOM 705 C CA . TRP A 1 89 ? -0.098 -8.374 -19.934 1.00 96.44 89 TRP A CA 1
ATOM 706 C C . TRP A 1 89 ? 0.270 -9.169 -18.674 1.00 96.44 89 TRP A C 1
ATOM 708 O O . TRP A 1 89 ? 0.347 -10.397 -18.710 1.00 96.44 89 TRP A O 1
ATOM 718 N N . LEU A 1 90 ? 0.411 -8.481 -17.537 1.00 96.75 90 LEU A N 1
ATOM 719 C CA . LEU A 1 90 ? 0.753 -9.100 -16.262 1.00 96.75 90 LEU A CA 1
ATOM 720 C C . LEU A 1 90 ? -0.282 -10.151 -15.850 1.00 96.75 90 LEU A C 1
ATOM 722 O O . LEU A 1 90 ? 0.112 -11.259 -15.495 1.00 96.75 90 LEU A O 1
ATOM 726 N N . ILE A 1 91 ? -1.582 -9.848 -15.933 1.00 96.75 91 ILE A N 1
ATOM 727 C CA . ILE A 1 91 ? -2.654 -10.815 -15.639 1.00 96.75 91 ILE A CA 1
ATOM 728 C C . ILE A 1 91 ? -2.533 -12.038 -16.556 1.00 96.75 91 ILE A C 1
ATOM 730 O O . ILE A 1 91 ? -2.555 -13.164 -16.063 1.00 96.75 91 ILE A O 1
ATOM 734 N N . GLY A 1 92 ? -2.329 -11.824 -17.861 1.00 95.44 92 GLY A N 1
ATOM 735 C CA . GLY A 1 92 ? -2.155 -12.898 -18.844 1.00 95.44 92 GLY A CA 1
ATOM 736 C C . GLY A 1 92 ? -0.916 -13.773 -18.613 1.00 95.44 92 GLY A C 1
ATOM 737 O O . GLY A 1 92 ? -0.906 -14.933 -19.015 1.00 95.44 92 GLY A O 1
ATOM 738 N N . SER A 1 93 ? 0.108 -13.258 -17.926 1.00 95.38 93 SER A N 1
ATOM 739 C CA . SER A 1 93 ? 1.324 -14.019 -17.599 1.00 95.38 93 SER A CA 1
ATOM 740 C C . SER A 1 93 ? 1.117 -15.070 -16.496 1.00 95.38 93 SER A C 1
ATOM 742 O O . SER A 1 93 ? 1.940 -15.977 -16.330 1.00 95.38 93 SER A O 1
ATOM 744 N N . TYR A 1 94 ? 0.043 -14.958 -15.708 1.00 94.75 94 TYR A N 1
ATOM 745 C CA . TYR A 1 94 ? -0.240 -15.868 -14.604 1.00 94.75 94 TYR A CA 1
ATOM 746 C C . TYR A 1 94 ? -1.090 -17.065 -15.048 1.00 94.75 94 TYR A C 1
ATOM 748 O O . TYR A 1 94 ? -2.133 -16.888 -15.680 1.00 94.75 94 TYR A O 1
ATOM 756 N N . PRO A 1 95 ? -0.751 -18.296 -14.623 1.00 90.25 95 PRO A N 1
ATOM 757 C CA . PRO A 1 95 ? -1.612 -19.441 -14.877 1.00 90.25 95 PRO A CA 1
ATOM 758 C C . PRO A 1 95 ? -2.930 -19.298 -14.102 1.00 90.25 95 PRO A C 1
ATOM 760 O O . PRO A 1 95 ? -2.933 -19.205 -12.875 1.00 90.25 95 PRO A O 1
ATOM 763 N N . LYS A 1 96 ? -4.059 -19.325 -14.824 1.00 88.38 96 LYS A N 1
ATOM 764 C CA . LYS A 1 96 ? -5.433 -19.342 -14.275 1.00 88.38 96 LYS A CA 1
ATOM 765 C C . LYS A 1 96 ? -5.806 -18.141 -13.390 1.00 88.38 96 LYS A C 1
ATOM 767 O O . LYS A 1 96 ? -6.740 -18.238 -12.595 1.00 88.38 96 LYS A O 1
ATOM 772 N N . ARG A 1 97 ? -5.113 -17.006 -13.507 1.00 91.38 97 ARG A N 1
ATOM 773 C CA . ARG A 1 97 ? -5.448 -15.791 -12.754 1.00 91.38 97 ARG A CA 1
ATOM 774 C C . ARG A 1 97 ? -6.362 -14.889 -13.581 1.00 91.38 97 ARG A C 1
ATOM 776 O O . ARG A 1 97 ? -6.094 -14.648 -14.749 1.00 91.38 97 ARG A O 1
ATOM 783 N N . GLN A 1 98 ? -7.430 -14.386 -12.965 1.00 91.69 98 GLN A N 1
ATOM 784 C CA . GLN A 1 98 ? -8.404 -13.491 -13.617 1.00 91.69 98 GLN A CA 1
ATOM 785 C C . GLN A 1 98 ? -8.275 -12.025 -13.174 1.00 91.69 98 GLN A C 1
ATOM 787 O O . GLN A 1 98 ? -8.849 -11.134 -13.793 1.00 91.69 98 GLN A O 1
ATOM 792 N N . HIS A 1 99 ? -7.527 -11.772 -12.100 1.00 93.81 99 HIS A N 1
ATOM 793 C CA . HIS A 1 99 ? -7.406 -10.460 -11.466 1.00 93.81 99 HIS A CA 1
ATOM 794 C C . HIS A 1 99 ? -5.944 -10.084 -11.250 1.00 93.81 99 HIS A C 1
ATOM 796 O O . HIS A 1 99 ? -5.059 -10.941 -11.264 1.00 93.81 99 HIS A O 1
ATOM 802 N N . GLU A 1 100 ? -5.692 -8.805 -10.997 1.00 94.00 100 GLU A N 1
ATOM 803 C CA . GLU A 1 100 ? -4.359 -8.316 -10.653 1.00 94.00 100 GLU A CA 1
ATOM 804 C C . GLU A 1 100 ? -3.781 -8.965 -9.376 1.00 94.00 100 GLU A C 1
ATOM 806 O O . GLU A 1 100 ? -4.515 -9.572 -8.582 1.00 94.00 100 GLU A O 1
ATOM 811 N N . PRO A 1 101 ? -2.452 -8.863 -9.171 1.00 94.75 101 PRO A N 1
ATOM 812 C CA . PRO A 1 101 ? -1.800 -9.090 -7.886 1.00 94.75 101 PRO A CA 1
ATOM 813 C C . PRO A 1 101 ? -2.493 -8.395 -6.714 1.00 94.75 101 PRO A C 1
ATOM 815 O O . PRO A 1 101 ? -2.960 -7.264 -6.819 1.00 94.75 101 PRO A O 1
ATOM 818 N N . ASP A 1 102 ? -2.474 -9.046 -5.556 1.00 93.38 102 ASP A N 1
ATOM 819 C CA . ASP A 1 102 ? -2.731 -8.377 -4.287 1.00 93.38 102 ASP A CA 1
ATOM 820 C C . ASP A 1 102 ? -1.522 -7.490 -3.963 1.00 93.38 102 ASP A C 1
ATOM 822 O O . ASP A 1 102 ? -0.542 -7.948 -3.373 1.00 93.38 102 ASP A O 1
ATOM 826 N N . TRP A 1 103 ? -1.566 -6.221 -4.365 1.00 94.31 103 TRP A N 1
ATOM 827 C CA . TRP A 1 103 ? -0.423 -5.302 -4.273 1.00 94.31 103 TRP A CA 1
ATOM 828 C C . TRP A 1 103 ? 0.058 -5.023 -2.839 1.00 94.31 103 TRP A C 1
ATOM 830 O O . TRP A 1 103 ? 1.197 -4.605 -2.644 1.00 94.31 103 TRP A O 1
ATOM 840 N N . TYR A 1 104 ? -0.766 -5.309 -1.825 1.00 87.62 104 TYR A N 1
ATOM 841 C CA . TYR A 1 104 ? -0.364 -5.262 -0.415 1.00 87.62 104 TYR A CA 1
ATOM 842 C C . TYR A 1 104 ? 0.489 -6.454 0.028 1.00 87.62 104 TYR A C 1
ATOM 844 O O . TYR A 1 104 ? 1.045 -6.418 1.125 1.00 87.62 104 TYR A O 1
ATOM 852 N N . LEU A 1 105 ? 0.546 -7.541 -0.749 1.00 91.50 105 LEU A N 1
ATOM 853 C CA . LEU A 1 105 ? 1.364 -8.711 -0.445 1.00 91.50 105 LEU A CA 1
ATOM 854 C C . LEU A 1 105 ? 2.738 -8.550 -1.094 1.00 91.50 105 LEU A C 1
ATOM 856 O O . LEU A 1 105 ? 2.830 -8.669 -2.319 1.00 91.50 105 LEU A O 1
ATOM 860 N N . PRO A 1 106 ? 3.822 -8.402 -0.307 1.00 92.44 106 PRO A N 1
ATOM 861 C CA . PRO A 1 106 ? 5.156 -8.228 -0.866 1.00 92.44 106 PRO A CA 1
ATOM 862 C C . PRO A 1 106 ? 5.541 -9.312 -1.868 1.00 92.44 106 PRO A C 1
ATOM 864 O O . PRO A 1 106 ? 6.002 -9.010 -2.959 1.00 92.44 106 PRO A O 1
ATOM 867 N N . LYS A 1 107 ? 5.240 -10.579 -1.556 1.00 93.75 107 LYS A N 1
ATOM 868 C CA . LYS A 1 107 ? 5.508 -11.707 -2.457 1.00 93.75 107 LYS A CA 1
ATOM 869 C C . LYS A 1 107 ? 4.858 -11.534 -3.833 1.00 93.75 107 LYS A C 1
ATOM 871 O O . LYS A 1 107 ? 5.491 -11.842 -4.834 1.00 93.75 107 LYS A O 1
ATOM 876 N N . GLN A 1 108 ? 3.609 -11.065 -3.889 1.00 95.50 108 GLN A N 1
ATOM 877 C CA . GLN A 1 108 ? 2.910 -10.891 -5.164 1.00 95.50 108 GLN A CA 1
ATOM 878 C C . GLN A 1 108 ? 3.408 -9.655 -5.920 1.00 95.50 108 GLN A C 1
ATOM 880 O O . GLN A 1 108 ? 3.552 -9.712 -7.135 1.00 95.50 108 GLN A O 1
ATOM 885 N N . ALA A 1 109 ? 3.719 -8.566 -5.214 1.00 96.25 109 ALA A N 1
ATOM 886 C CA . ALA A 1 109 ? 4.301 -7.372 -5.821 1.00 96.25 109 ALA A CA 1
ATOM 887 C C . ALA A 1 109 ? 5.712 -7.638 -6.389 1.00 96.25 109 ALA A C 1
ATOM 889 O O . ALA A 1 109 ? 6.022 -7.207 -7.496 1.00 96.25 109 ALA A O 1
ATOM 890 N N . ILE A 1 110 ? 6.548 -8.402 -5.679 1.00 96.88 110 ILE A N 1
ATOM 891 C CA . ILE A 1 110 ? 7.875 -8.821 -6.158 1.00 96.88 110 ILE A CA 1
ATOM 892 C C . ILE A 1 110 ? 7.748 -9.764 -7.359 1.00 96.88 110 ILE A C 1
ATOM 894 O O . ILE A 1 110 ? 8.447 -9.601 -8.351 1.00 96.88 110 ILE A O 1
ATOM 898 N N . ASP A 1 111 ? 6.843 -10.741 -7.307 1.00 97.25 111 ASP A N 1
ATOM 899 C CA . ASP A 1 111 ? 6.615 -11.635 -8.445 1.00 97.25 111 ASP A CA 1
ATOM 900 C C . ASP A 1 111 ? 6.109 -10.870 -9.683 1.00 97.25 111 ASP A C 1
ATOM 902 O O . ASP A 1 111 ? 6.544 -11.143 -10.800 1.00 97.25 111 ASP A O 1
ATOM 906 N N . ALA A 1 112 ? 5.275 -9.843 -9.494 1.00 97.88 112 ALA A N 1
ATOM 907 C CA . ALA A 1 112 ? 4.845 -8.963 -10.575 1.00 97.88 112 ALA A CA 1
ATOM 908 C C . ALA A 1 112 ? 6.007 -8.178 -11.204 1.00 97.88 112 ALA A C 1
ATOM 910 O O . ALA A 1 112 ? 6.065 -8.063 -12.429 1.00 97.88 112 ALA A O 1
ATOM 911 N N . SER A 1 113 ? 6.943 -7.661 -10.397 1.00 97.56 113 SER A N 1
ATOM 912 C CA . SER A 1 113 ? 8.118 -6.947 -10.918 1.00 97.56 113 SER A CA 1
ATOM 913 C C . SER A 1 113 ? 9.088 -7.876 -11.653 1.00 97.56 113 SER A C 1
ATOM 915 O O . SER A 1 113 ? 9.658 -7.472 -12.664 1.00 97.56 113 SER A O 1
ATOM 917 N N . ILE A 1 114 ? 9.219 -9.131 -11.208 1.00 97.44 114 ILE A N 1
ATOM 918 C CA . ILE A 1 114 ? 9.984 -10.174 -11.908 1.00 97.44 114 ILE A CA 1
ATOM 919 C C . ILE A 1 114 ? 9.341 -10.499 -13.257 1.00 97.44 114 ILE A C 1
ATOM 921 O O . ILE A 1 114 ? 10.030 -10.519 -14.270 1.00 97.44 114 ILE A O 1
ATOM 925 N N . ARG A 1 115 ? 8.022 -10.722 -13.295 1.00 97.06 115 ARG A N 1
ATOM 926 C CA . ARG A 1 115 ? 7.299 -11.057 -14.533 1.00 97.06 115 ARG A CA 1
ATOM 927 C C . ARG A 1 115 ? 7.359 -9.939 -15.558 1.00 97.06 115 ARG A C 1
ATOM 929 O O . ARG A 1 115 ? 7.582 -10.212 -16.724 1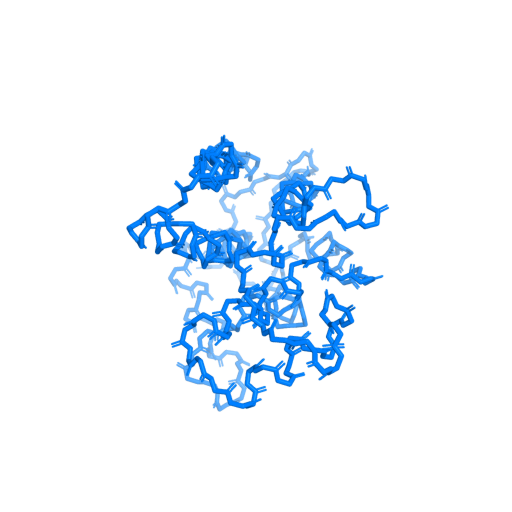.00 97.06 115 ARG A O 1
ATOM 936 N N . LEU A 1 116 ? 7.185 -8.693 -15.123 1.00 97.19 116 LEU A N 1
ATOM 937 C CA . LEU A 1 116 ? 7.330 -7.525 -15.992 1.00 97.19 116 LEU A CA 1
ATOM 938 C C . LEU A 1 116 ? 8.792 -7.228 -16.354 1.00 97.19 116 LEU A C 1
ATOM 940 O O . LEU A 1 116 ? 9.026 -6.321 -17.151 1.00 97.19 116 LEU A O 1
ATOM 944 N N . ASP A 1 117 ? 9.755 -7.952 -15.776 1.00 97.06 117 ASP A N 1
ATOM 945 C CA . ASP A 1 117 ? 11.192 -7.826 -16.027 1.00 97.06 117 ASP A CA 1
ATOM 946 C C . ASP A 1 117 ? 11.674 -6.367 -15.981 1.00 97.06 117 ASP A C 1
ATOM 948 O O . ASP A 1 117 ? 12.337 -5.852 -16.891 1.00 97.06 117 ASP A O 1
ATOM 952 N N . VAL A 1 118 ? 11.246 -5.655 -14.933 1.00 96.69 118 VAL A N 1
ATOM 953 C CA . VAL A 1 118 ? 11.567 -4.234 -14.759 1.00 96.69 118 VAL A CA 1
ATOM 954 C C . VAL A 1 118 ? 13.007 -4.065 -14.280 1.00 96.69 118 VAL A C 1
ATOM 956 O O . VAL A 1 118 ? 13.486 -4.787 -13.406 1.00 96.69 118 VAL A O 1
ATOM 959 N N . SER A 1 119 ? 13.726 -3.080 -14.817 1.00 95.69 119 SER A N 1
ATOM 960 C CA . SER A 1 119 ? 15.151 -2.891 -14.511 1.00 95.69 119 SER A CA 1
ATOM 961 C C . SER A 1 119 ? 15.440 -2.544 -13.044 1.00 95.69 119 SER A C 1
ATOM 963 O O . SER A 1 119 ? 16.518 -2.866 -12.550 1.00 95.69 119 SER A O 1
ATOM 965 N N . ASN A 1 120 ? 14.477 -1.960 -12.326 1.00 95.56 120 ASN A N 1
ATOM 966 C CA . ASN A 1 120 ? 14.544 -1.678 -10.888 1.00 95.56 120 ASN A CA 1
ATOM 967 C C . ASN A 1 120 ? 14.034 -2.835 -10.001 1.00 95.56 120 ASN A C 1
ATOM 969 O O . ASN A 1 120 ? 13.840 -2.641 -8.800 1.00 95.56 120 ASN A O 1
ATOM 973 N N . GLN A 1 121 ? 13.834 -4.041 -10.550 1.00 96.25 121 GLN A N 1
ATOM 974 C CA . GLN A 1 121 ? 13.387 -5.218 -9.795 1.00 96.25 121 GLN A CA 1
ATOM 975 C C . GLN A 1 121 ? 14.231 -5.499 -8.536 1.00 96.25 121 GLN A C 1
ATOM 977 O O . GLN A 1 121 ? 13.614 -5.769 -7.504 1.00 96.25 121 GLN A O 1
ATOM 982 N N . PRO A 1 122 ? 15.577 -5.382 -8.539 1.00 95.12 122 PRO A N 1
ATOM 983 C CA . PRO A 1 122 ? 16.370 -5.625 -7.333 1.00 95.12 122 PRO A CA 1
ATOM 984 C C . PRO A 1 122 ? 16.035 -4.668 -6.184 1.00 95.12 122 PRO A C 1
ATOM 986 O O . PRO A 1 122 ? 15.958 -5.098 -5.038 1.00 95.12 122 PRO A O 1
ATOM 989 N N . ILE A 1 123 ? 15.768 -3.393 -6.489 1.00 94.81 123 ILE A N 1
ATOM 990 C CA . ILE A 1 123 ? 15.360 -2.383 -5.499 1.00 94.81 123 ILE A CA 1
ATOM 991 C C . ILE A 1 123 ? 13.976 -2.733 -4.944 1.00 94.81 123 ILE A C 1
ATOM 993 O O . ILE A 1 123 ? 13.772 -2.727 -3.732 1.00 94.81 123 ILE A O 1
ATOM 997 N N . ILE A 1 124 ? 13.037 -3.104 -5.821 1.00 95.44 124 ILE A N 1
ATOM 998 C CA . ILE A 1 124 ? 11.693 -3.536 -5.420 1.00 95.44 124 ILE A CA 1
ATOM 999 C C . ILE A 1 124 ? 11.777 -4.764 -4.507 1.00 95.44 124 ILE A C 1
ATOM 1001 O O . ILE A 1 124 ? 11.138 -4.791 -3.461 1.00 95.44 124 ILE A O 1
ATOM 1005 N N . ALA A 1 125 ? 12.570 -5.771 -4.870 1.00 95.56 125 ALA A N 1
ATOM 1006 C CA . ALA A 1 125 ? 12.736 -6.981 -4.073 1.00 95.56 125 ALA A CA 1
ATOM 1007 C C . ALA A 1 125 ? 13.417 -6.712 -2.728 1.00 95.56 125 ALA A C 1
ATOM 1009 O O . ALA A 1 125 ? 12.973 -7.254 -1.719 1.00 95.56 125 ALA A O 1
ATOM 1010 N N . ALA A 1 126 ? 14.448 -5.864 -2.703 1.00 93.31 126 ALA A N 1
ATOM 1011 C CA . ALA A 1 126 ? 15.141 -5.489 -1.477 1.00 93.31 126 ALA A CA 1
ATOM 1012 C C . ALA A 1 126 ? 14.201 -4.766 -0.509 1.00 93.31 126 ALA A C 1
ATOM 1014 O O . ALA A 1 126 ? 14.101 -5.159 0.645 1.00 93.31 126 ALA A O 1
ATOM 1015 N N . GLU A 1 127 ? 13.460 -3.763 -0.977 1.00 92.69 127 GLU A N 1
ATOM 1016 C CA . GLU A 1 127 ? 12.569 -2.995 -0.109 1.00 92.69 127 GLU A CA 1
ATOM 1017 C C . GLU A 1 127 ? 11.345 -3.801 0.312 1.00 92.69 127 GLU A C 1
ATOM 1019 O O . GLU A 1 127 ? 11.049 -3.883 1.503 1.00 92.69 127 GLU A O 1
ATOM 1024 N N . LEU A 1 128 ? 10.652 -4.437 -0.641 1.00 92.12 128 LEU A N 1
ATOM 1025 C CA . LEU A 1 128 ? 9.442 -5.207 -0.354 1.00 92.12 128 LEU A CA 1
ATOM 1026 C C . LEU A 1 128 ? 9.737 -6.493 0.441 1.00 92.12 128 LEU A C 1
ATOM 1028 O O . LEU A 1 128 ? 8.892 -6.957 1.201 1.00 92.12 128 LEU A O 1
ATOM 1032 N N . GLY A 1 129 ? 10.925 -7.078 0.282 1.00 88.00 129 GLY A N 1
ATOM 1033 C CA . GLY A 1 129 ? 11.300 -8.360 0.883 1.00 88.00 129 GLY A CA 1
ATOM 1034 C C . GLY A 1 129 ? 11.761 -8.301 2.342 1.00 88.00 129 GLY A C 1
ATOM 1035 O O . GLY A 1 129 ? 11.867 -9.355 2.967 1.00 88.00 129 GLY A O 1
ATOM 1036 N N . VAL A 1 130 ? 12.033 -7.115 2.899 1.00 83.75 130 VAL A N 1
ATOM 1037 C CA . VAL A 1 130 ? 12.429 -6.955 4.314 1.00 83.75 130 VAL A CA 1
ATOM 1038 C C . VAL A 1 130 ? 11.320 -7.482 5.230 1.00 83.75 130 VAL A C 1
ATOM 1040 O O . VAL A 1 130 ? 10.155 -7.382 4.895 1.00 83.75 130 VAL A O 1
ATOM 1043 N N . THR A 1 131 ? 11.627 -8.044 6.398 1.00 77.62 131 THR A N 1
ATOM 1044 C CA . THR A 1 131 ? 10.611 -8.425 7.401 1.00 77.62 131 THR A CA 1
ATOM 1045 C C . THR A 1 131 ? 11.123 -8.124 8.809 1.00 77.62 131 THR A C 1
ATOM 1047 O O . THR A 1 131 ? 12.326 -8.277 9.022 1.00 77.62 131 THR A O 1
ATOM 1050 N N . PRO A 1 132 ? 10.261 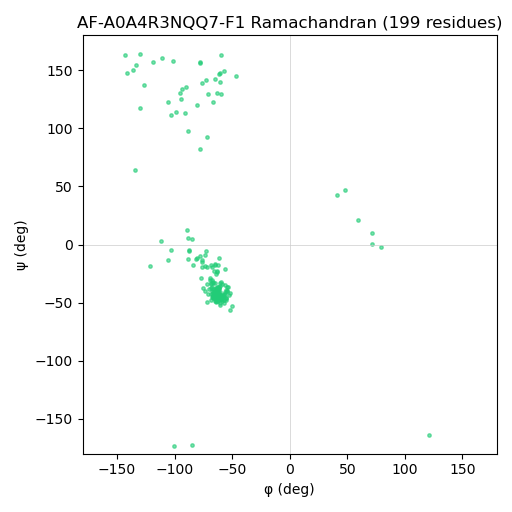-7.764 9.782 1.00 76.81 132 PRO A N 1
ATOM 1051 C CA . PRO A 1 132 ? 8.799 -7.654 9.701 1.00 76.81 132 PRO A CA 1
ATOM 1052 C C . PRO A 1 132 ? 8.312 -6.377 8.996 1.00 76.81 132 PRO A C 1
ATOM 1054 O O . PRO A 1 132 ? 9.011 -5.371 8.947 1.00 76.81 132 PRO A O 1
ATOM 1057 N N . TRP A 1 133 ? 7.092 -6.426 8.447 1.00 81.88 133 TRP A N 1
ATOM 1058 C CA . TRP A 1 133 ? 6.432 -5.287 7.798 1.00 81.88 133 TRP A CA 1
ATOM 1059 C C . TRP A 1 133 ? 5.378 -4.688 8.723 1.00 81.88 133 TRP A C 1
ATOM 1061 O O . TRP A 1 133 ? 4.336 -5.322 8.898 1.00 81.88 133 TRP A O 1
ATOM 1071 N N . PRO A 1 134 ? 5.572 -3.466 9.253 1.00 83.38 134 PRO A N 1
ATOM 1072 C CA . PRO A 1 134 ? 4.561 -2.808 10.079 1.00 83.38 134 PRO A CA 1
ATOM 1073 C C . PRO A 1 134 ? 3.194 -2.739 9.384 1.00 83.38 134 PRO A C 1
ATOM 1075 O O . PRO A 1 134 ? 2.157 -2.974 9.996 1.00 83.38 134 PRO A O 1
ATOM 1078 N N . ILE A 1 135 ? 3.175 -2.530 8.065 1.00 85.12 135 ILE A N 1
ATOM 1079 C CA . ILE A 1 135 ? 1.933 -2.463 7.283 1.00 85.12 135 ILE A CA 1
ATOM 1080 C C . ILE A 1 135 ? 1.185 -3.808 7.179 1.00 85.12 135 ILE A C 1
ATOM 1082 O O . ILE A 1 135 ? -0.013 -3.843 6.896 1.00 85.12 135 ILE A O 1
ATOM 1086 N N . ALA A 1 136 ? 1.846 -4.937 7.462 1.00 87.00 136 ALA A N 1
ATOM 1087 C CA . ALA A 1 136 ? 1.167 -6.227 7.563 1.00 87.00 136 ALA A CA 1
ATOM 1088 C C . ALA A 1 136 ? 0.215 -6.269 8.772 1.00 87.00 136 ALA A C 1
ATOM 1090 O O . ALA A 1 136 ? -0.846 -6.892 8.688 1.00 87.00 136 ALA A O 1
ATOM 1091 N N . GLU A 1 137 ? 0.552 -5.574 9.864 1.00 89.56 137 GLU A N 1
ATOM 1092 C CA . GLU A 1 137 ? -0.342 -5.398 11.013 1.00 89.56 137 GLU A CA 1
ATOM 1093 C C . GLU A 1 137 ? -1.579 -4.593 10.606 1.00 89.56 137 GLU A C 1
ATOM 1095 O O . GLU A 1 137 ? -2.708 -5.042 10.826 1.00 89.56 137 GLU A O 1
ATOM 1100 N N . LEU A 1 138 ? -1.370 -3.459 9.925 1.00 92.00 138 LEU A N 1
ATOM 1101 C CA . LEU A 1 138 ? -2.446 -2.603 9.423 1.00 92.00 138 LEU A CA 1
ATOM 1102 C C . LEU A 1 138 ? -3.421 -3.376 8.527 1.00 92.00 138 LEU A C 1
ATOM 1104 O O . LEU A 1 138 ? -4.632 -3.208 8.651 1.00 92.00 138 LEU A O 1
ATOM 1108 N N . ARG A 1 139 ? -2.935 -4.292 7.679 1.00 91.62 139 ARG A N 1
ATOM 1109 C CA . ARG A 1 139 ? -3.802 -5.170 6.874 1.00 91.62 139 ARG A CA 1
ATOM 1110 C C . ARG A 1 139 ? -4.782 -5.965 7.739 1.00 91.62 139 ARG A C 1
ATOM 1112 O O . ARG A 1 139 ? -5.961 -6.082 7.398 1.00 91.62 139 ARG A O 1
ATOM 1119 N N . HIS A 1 140 ? -4.307 -6.552 8.835 1.00 92.56 140 HIS A N 1
ATOM 1120 C CA . HIS A 1 140 ? -5.159 -7.333 9.731 1.00 92.56 140 HIS A CA 1
ATOM 1121 C C . HIS A 1 140 ? -6.190 -6.452 10.431 1.00 92.56 140 HIS A C 1
ATOM 1123 O O . HIS A 1 140 ? -7.361 -6.831 10.496 1.00 92.56 140 HIS A O 1
ATOM 1129 N N . VAL A 1 141 ? -5.774 -5.262 10.865 1.00 92.81 141 VAL A N 1
ATOM 1130 C CA . VAL A 1 141 ? -6.655 -4.249 11.455 1.00 92.81 141 VAL A CA 1
ATOM 1131 C C . VAL A 1 141 ? -7.737 -3.820 10.456 1.00 92.81 141 VAL A C 1
ATOM 1133 O O . VAL A 1 141 ? -8.925 -3.928 10.755 1.00 92.81 141 VAL A O 1
ATOM 1136 N N . ARG A 1 142 ? -7.357 -3.458 9.225 1.00 93.12 142 ARG A N 1
ATOM 1137 C CA . ARG A 1 142 ? -8.267 -3.094 8.124 1.00 93.12 142 ARG A CA 1
ATOM 1138 C C . ARG A 1 142 ? -9.291 -4.186 7.827 1.00 93.12 142 ARG A C 1
ATOM 1140 O O . ARG A 1 142 ? -10.479 -3.902 7.699 1.00 93.12 142 ARG A O 1
ATOM 1147 N N . ASN A 1 143 ? -8.852 -5.441 7.746 1.00 93.12 143 ASN A N 1
ATOM 1148 C CA . ASN A 1 143 ? -9.753 -6.570 7.504 1.00 93.12 143 ASN A CA 1
ATOM 1149 C C . ASN A 1 143 ? -10.742 -6.779 8.655 1.00 93.12 143 ASN A C 1
ATOM 1151 O O . ASN A 1 143 ? -11.872 -7.208 8.423 1.00 93.12 143 ASN A O 1
ATOM 1155 N N . PHE A 1 144 ? -10.334 -6.490 9.891 1.00 94.19 144 PHE A N 1
ATOM 1156 C CA . PHE A 1 144 ? -11.250 -6.530 11.020 1.00 94.19 144 PHE A CA 1
ATOM 1157 C C . PHE A 1 144 ? -12.267 -5.386 10.983 1.00 94.19 144 PHE A C 1
ATOM 1159 O O . PHE A 1 144 ? -13.446 -5.674 11.173 1.00 94.19 144 PHE A O 1
ATOM 1166 N N . ILE A 1 145 ? -11.862 -4.151 10.659 1.00 93.69 145 ILE A N 1
ATOM 1167 C CA . ILE A 1 145 ? -12.805 -3.029 10.482 1.00 93.69 145 ILE A CA 1
ATOM 1168 C C . ILE A 1 145 ? -13.873 -3.395 9.441 1.00 93.69 145 ILE A C 1
ATOM 1170 O O . ILE A 1 145 ? -15.065 -3.236 9.694 1.00 93.69 145 ILE A O 1
ATOM 1174 N N . ALA A 1 146 ? -13.452 -3.936 8.294 1.00 91.50 146 ALA A N 1
ATOM 1175 C CA . ALA A 1 146 ? -14.343 -4.222 7.171 1.00 91.50 146 ALA A CA 1
ATOM 1176 C C . ALA A 1 146 ? -15.353 -5.357 7.428 1.00 91.50 146 ALA A C 1
ATOM 1178 O O . ALA A 1 146 ? -16.452 -5.323 6.882 1.00 91.50 146 ALA A O 1
ATOM 1179 N N . HIS A 1 147 ? -14.995 -6.375 8.220 1.00 90.75 147 HIS A N 1
ATOM 1180 C CA . HIS A 1 147 ? -15.807 -7.596 8.341 1.00 90.75 147 HIS A CA 1
ATOM 1181 C C . HIS A 1 147 ? -16.296 -7.918 9.755 1.00 90.75 147 HIS A C 1
ATOM 1183 O O . HIS A 1 147 ? -17.192 -8.746 9.896 1.00 90.75 147 HIS A O 1
ATOM 1189 N N . LYS A 1 148 ? -15.682 -7.347 10.800 1.00 89.44 148 LYS A N 1
ATOM 1190 C CA . LYS A 1 148 ? -15.991 -7.582 12.226 1.00 89.44 148 LYS A CA 1
ATOM 1191 C C . LYS A 1 148 ? -16.273 -9.056 12.578 1.00 89.44 148 LYS A C 1
ATOM 1193 O O . LYS A 1 148 ? -17.183 -9.378 13.333 1.00 89.44 148 LYS A O 1
ATOM 1198 N N . SER A 1 149 ? -15.471 -9.976 12.032 1.00 92.06 149 SER A N 1
ATOM 1199 C CA . SER A 1 149 ? -15.644 -11.428 12.207 1.00 92.06 149 SER A CA 1
ATOM 1200 C C . SER A 1 149 ? -14.680 -12.030 13.240 1.00 92.06 149 SER A C 1
ATOM 1202 O O . SER A 1 149 ? -13.576 -11.518 13.459 1.00 92.06 149 SER A O 1
ATOM 1204 N N . LYS A 1 150 ? -15.031 -13.198 13.804 1.00 91.06 150 LYS A N 1
ATOM 1205 C CA . LYS A 1 150 ? -14.128 -13.987 14.671 1.00 91.06 150 LYS A CA 1
ATOM 1206 C C . LYS A 1 150 ? -12.796 -14.294 13.978 1.00 91.06 150 LYS A C 1
ATOM 1208 O O . LYS A 1 150 ? -11.738 -14.208 14.598 1.00 91.06 150 LYS A O 1
ATOM 1213 N N . ARG A 1 151 ? -12.832 -14.622 12.681 1.00 92.69 151 ARG A N 1
ATOM 1214 C CA . ARG A 1 151 ? -11.636 -14.932 11.882 1.00 92.69 151 ARG A CA 1
ATOM 1215 C C . ARG A 1 151 ? -10.706 -13.726 11.766 1.00 92.69 151 ARG A C 1
ATOM 1217 O O . ARG A 1 151 ? -9.505 -13.873 11.975 1.00 92.69 151 ARG A O 1
ATOM 1224 N N . SER A 1 152 ? -11.244 -12.549 11.452 1.00 91.75 152 SER A N 1
ATOM 1225 C CA . SER A 1 152 ? -10.450 -11.320 11.366 1.00 91.75 152 SER A CA 1
ATOM 1226 C C . SER A 1 152 ? -9.913 -10.890 12.734 1.00 91.75 152 SER A C 1
ATOM 1228 O O . SER A 1 152 ? -8.759 -10.487 12.808 1.00 91.75 152 SER A O 1
ATOM 1230 N N . ALA A 1 153 ? -10.671 -11.077 13.823 1.00 91.00 153 ALA A N 1
ATOM 1231 C CA . ALA A 1 153 ? -10.191 -10.79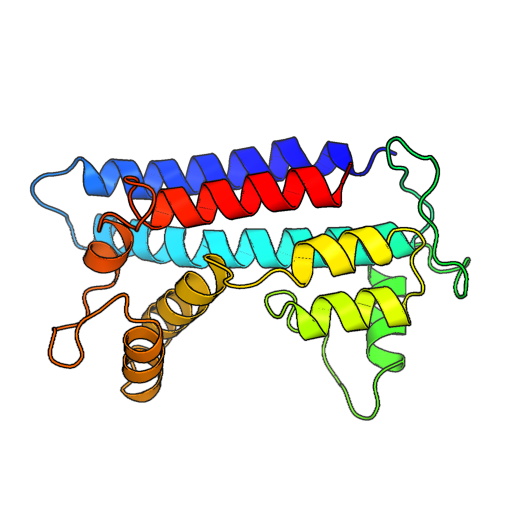5 15.181 1.00 91.00 153 ALA A CA 1
ATOM 1232 C C . ALA A 1 153 ? -9.000 -11.685 15.565 1.00 91.00 153 ALA A C 1
ATOM 1234 O O . ALA A 1 153 ? -7.993 -11.202 16.076 1.00 91.00 153 ALA A O 1
ATOM 1235 N N . LEU A 1 154 ? -9.087 -12.990 15.278 1.00 92.00 154 LEU A N 1
ATOM 1236 C CA . LEU A 1 154 ? -7.976 -13.921 15.489 1.00 92.00 154 LEU A CA 1
ATOM 1237 C C . LEU A 1 154 ? -6.749 -13.539 14.656 1.00 92.00 154 LEU A C 1
ATOM 1239 O O . LEU A 1 154 ? -5.627 -13.688 15.126 1.00 92.00 154 LEU A O 1
ATOM 1243 N N . ALA A 1 155 ? -6.950 -13.041 13.436 1.00 91.94 155 ALA A N 1
ATOM 1244 C CA . ALA A 1 155 ? -5.855 -12.589 12.589 1.00 91.94 155 ALA A CA 1
ATOM 1245 C C . ALA A 1 155 ? -5.155 -11.344 13.158 1.00 91.94 155 ALA A C 1
ATOM 1247 O O . ALA A 1 155 ? -3.932 -11.291 13.107 1.00 91.94 155 ALA A O 1
ATOM 1248 N N . VAL A 1 156 ? -5.898 -10.398 13.750 1.00 91.00 156 VAL A N 1
ATOM 1249 C CA . VAL A 1 156 ? -5.304 -9.262 14.479 1.00 91.00 156 VAL A CA 1
ATOM 1250 C C . VAL A 1 156 ? -4.557 -9.746 15.720 1.00 91.00 156 VAL A C 1
ATOM 1252 O O . VAL A 1 156 ? -3.414 -9.378 15.917 1.00 91.00 156 VAL A O 1
ATOM 1255 N N . ARG A 1 157 ? -5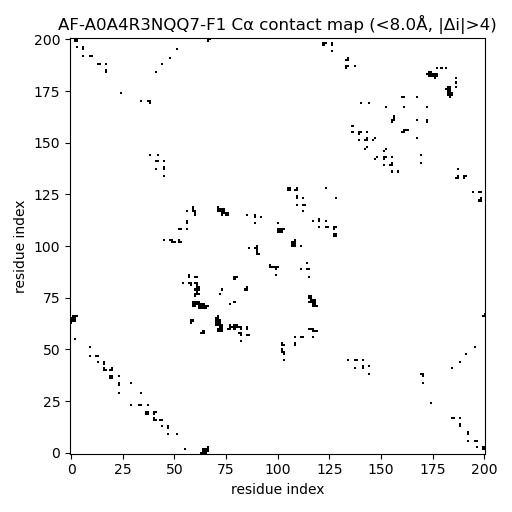.126 -10.642 16.532 1.00 91.00 157 ARG A N 1
ATOM 1256 C CA . ARG A 1 157 ? -4.431 -11.158 17.731 1.00 91.00 157 ARG A CA 1
ATOM 1257 C C . ARG A 1 157 ? -3.120 -11.878 17.408 1.00 91.00 157 ARG A C 1
ATOM 1259 O O . ARG A 1 157 ? -2.166 -11.789 18.171 1.00 91.00 157 ARG A O 1
ATOM 1266 N N . LYS A 1 158 ? -3.044 -12.555 16.258 1.00 90.69 158 LYS A N 1
ATOM 1267 C CA . LYS A 1 158 ? -1.814 -13.213 15.788 1.00 90.69 158 LYS A CA 1
ATOM 1268 C C . LYS A 1 158 ? -0.671 -12.246 15.478 1.00 90.69 158 LYS A C 1
ATOM 1270 O O . LYS A 1 158 ? 0.461 -12.706 15.395 1.00 90.69 158 LYS A O 1
ATOM 1275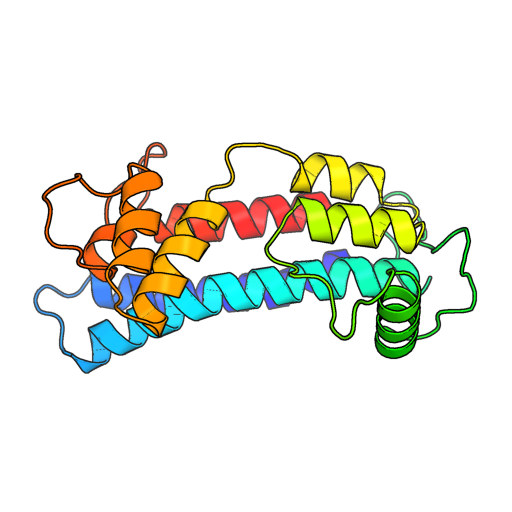 N N . THR A 1 159 ? -0.935 -10.950 15.308 1.00 87.75 159 THR A N 1
ATOM 1276 C CA . THR A 1 159 ? 0.138 -9.958 15.147 1.00 87.75 159 THR A CA 1
ATOM 1277 C C . THR A 1 159 ? 0.823 -9.627 16.475 1.00 87.75 159 THR A C 1
ATOM 1279 O O . THR A 1 159 ? 1.873 -9.000 16.466 1.00 87.75 159 THR A O 1
ATOM 1282 N N . GLY A 1 160 ? 0.245 -10.027 17.615 1.00 87.31 160 GLY A N 1
ATOM 1283 C CA . GLY A 1 160 ? 0.773 -9.729 18.948 1.00 87.31 160 GLY A CA 1
ATOM 1284 C C . GLY A 1 160 ? 0.471 -8.312 19.445 1.00 87.31 160 GLY A C 1
ATOM 1285 O O . GLY A 1 160 ? 0.800 -7.994 20.582 1.00 87.31 160 GLY A O 1
ATOM 1286 N N . ILE A 1 161 ? -0.189 -7.472 18.638 1.00 86.69 161 ILE A N 1
ATOM 1287 C CA . ILE A 1 161 ? -0.506 -6.083 19.016 1.00 86.69 161 ILE A CA 1
ATOM 1288 C C . ILE A 1 161 ? -1.679 -5.986 19.998 1.00 86.69 161 ILE A C 1
ATOM 1290 O O . ILE A 1 161 ? -1.836 -4.972 20.664 1.00 86.69 161 ILE A O 1
ATOM 1294 N N . VAL A 1 162 ? -2.502 -7.037 20.084 1.00 86.31 162 VAL A N 1
ATOM 1295 C CA . VAL A 1 162 ? -3.611 -7.146 21.039 1.00 86.31 162 VAL A CA 1
ATOM 1296 C C . VAL A 1 162 ? -3.486 -8.444 21.814 1.00 86.31 162 VAL A C 1
ATOM 1298 O O . VAL A 1 162 ? -3.241 -9.498 21.225 1.00 86.31 162 VAL A O 1
ATOM 1301 N N . GLY A 1 163 ? -3.723 -8.376 23.125 1.00 82.00 163 GLY A N 1
ATOM 1302 C CA . GLY A 1 163 ? -3.782 -9.552 23.985 1.00 82.00 163 GLY A CA 1
ATOM 1303 C C . GLY A 1 163 ? -4.831 -10.571 23.524 1.00 82.00 163 GLY A C 1
ATOM 1304 O O . GLY A 1 163 ? -5.876 -10.231 22.960 1.00 82.00 163 GLY A O 1
ATOM 1305 N N . ALA A 1 164 ? -4.564 -11.852 23.784 1.00 81.56 164 ALA A N 1
ATOM 1306 C CA . ALA A 1 164 ? -5.415 -12.953 23.329 1.00 81.56 164 ALA A CA 1
ATOM 1307 C C . ALA A 1 164 ? -6.861 -12.872 23.864 1.00 81.56 164 ALA A C 1
ATOM 1309 O O . ALA A 1 164 ? -7.797 -13.267 23.166 1.00 81.56 164 ALA A O 1
ATOM 1310 N N . SER A 1 165 ? -7.039 -12.333 25.072 1.00 79.38 165 SER A N 1
ATOM 1311 C CA . SER A 1 165 ? -8.320 -12.186 25.774 1.00 79.38 165 SER A CA 1
ATOM 1312 C C . SER A 1 165 ? -8.890 -10.763 25.747 1.00 79.38 165 SER A C 1
ATOM 1314 O O . SER A 1 165 ? -10.008 -10.555 26.208 1.00 79.38 165 SER A O 1
ATOM 1316 N N . THR A 1 166 ? -8.163 -9.783 25.204 1.00 82.31 166 THR A N 1
ATOM 1317 C CA . THR A 1 166 ? -8.599 -8.382 25.207 1.00 82.31 166 THR A CA 1
ATOM 1318 C C . THR A 1 166 ? -9.747 -8.167 24.216 1.00 82.31 166 THR A C 1
ATOM 1320 O O . THR A 1 166 ? -9.756 -8.727 23.106 1.00 82.31 166 THR A O 1
ATOM 1323 N N . ASN A 1 167 ? -10.713 -7.331 24.612 1.00 83.75 167 ASN A N 1
ATOM 1324 C CA . ASN A 1 167 ? -11.701 -6.771 23.696 1.00 83.75 167 ASN A CA 1
ATOM 1325 C C . ASN A 1 167 ? -10.978 -5.961 22.620 1.00 83.75 167 ASN A C 1
ATOM 1327 O O . ASN A 1 167 ? -10.110 -5.144 22.921 1.00 83.75 167 ASN A O 1
ATOM 1331 N N . LEU A 1 168 ? -11.303 -6.240 21.360 1.00 87.00 168 LEU A N 1
ATOM 1332 C CA . LEU A 1 168 ? -10.620 -5.626 20.233 1.00 87.00 168 LEU A CA 1
ATOM 1333 C C . LEU A 1 168 ? -11.312 -4.311 19.864 1.00 87.00 168 LEU A C 1
ATOM 1335 O O . LEU A 1 168 ? -12.310 -4.324 19.146 1.00 87.00 168 LEU A O 1
ATOM 1339 N N . ASP A 1 169 ? -10.763 -3.202 20.347 1.00 88.75 169 ASP A N 1
ATOM 1340 C CA . ASP A 1 169 ? -11.087 -1.857 19.871 1.00 88.75 169 ASP A CA 1
ATOM 1341 C C . ASP A 1 169 ? -10.009 -1.419 18.875 1.00 88.75 169 ASP A C 1
ATOM 1343 O O . ASP A 1 169 ? -8.836 -1.291 19.218 1.00 88.75 169 ASP A O 1
ATOM 1347 N N . VAL A 1 170 ? -10.394 -1.244 17.611 1.00 87.12 170 VAL A N 1
ATOM 1348 C CA . VAL A 1 170 ? -9.447 -0.936 16.533 1.00 87.12 170 VAL A CA 1
ATOM 1349 C C . VAL A 1 170 ? -8.784 0.420 16.721 1.00 87.12 170 VAL A C 1
ATOM 1351 O O . VAL A 1 170 ? -7.590 0.560 16.442 1.00 87.12 170 VAL A O 1
ATOM 1354 N N . LEU A 1 171 ? -9.550 1.414 17.158 1.00 90.38 171 LEU A N 1
ATOM 1355 C CA . LEU A 1 171 ? -9.023 2.754 17.316 1.00 90.38 171 LEU A CA 1
ATOM 1356 C C . LEU A 1 171 ? -8.006 2.769 18.453 1.00 90.38 171 LEU A C 1
ATOM 1358 O O . LEU A 1 171 ? -6.895 3.249 18.256 1.00 90.38 171 LEU A O 1
ATOM 1362 N N . GLU A 1 172 ? -8.325 2.145 19.586 1.00 89.50 172 GLU A N 1
ATOM 1363 C CA . GLU A 1 172 ? -7.367 1.994 20.685 1.00 89.50 172 GLU A CA 1
ATOM 1364 C C . GLU A 1 172 ? -6.091 1.279 20.236 1.00 89.50 172 GLU A C 1
ATOM 1366 O O . GLU A 1 172 ? -4.989 1.731 20.533 1.00 89.50 172 GLU A O 1
ATOM 1371 N N . VAL A 1 173 ? -6.207 0.218 19.435 1.00 90.50 173 VAL A N 1
ATOM 1372 C CA . VAL A 1 173 ? -5.038 -0.481 18.878 1.00 90.50 173 VAL A CA 1
ATOM 1373 C C . VAL A 1 173 ? -4.179 0.437 18.014 1.00 90.50 173 VAL A C 1
ATOM 1375 O O . VAL A 1 173 ? -2.956 0.410 18.122 1.00 90.50 173 VAL A O 1
ATOM 1378 N N . ALA A 1 174 ? -4.788 1.256 17.160 1.00 92.25 174 ALA A N 1
ATOM 1379 C CA . ALA A 1 174 ? -4.050 2.188 16.314 1.00 92.25 174 ALA A CA 1
ATOM 1380 C C . ALA A 1 174 ? -3.364 3.310 17.117 1.00 92.25 174 ALA A C 1
ATOM 1382 O O . ALA A 1 174 ? -2.310 3.799 16.700 1.00 92.25 174 ALA A O 1
ATOM 1383 N N . LEU A 1 175 ? -3.952 3.708 18.250 1.00 92.94 175 LEU A N 1
ATOM 1384 C CA . LEU A 1 175 ? -3.466 4.781 19.122 1.00 92.94 175 LEU A CA 1
ATOM 1385 C C . LEU A 1 175 ? -2.471 4.312 20.192 1.00 92.94 175 LEU A C 1
ATOM 1387 O O . LEU A 1 175 ? -1.787 5.143 20.791 1.00 92.94 175 LEU A O 1
ATOM 1391 N N . GLN A 1 176 ? -2.342 3.003 20.408 1.00 91.44 176 GLN A N 1
ATOM 1392 C CA . GLN A 1 176 ? -1.303 2.437 21.263 1.00 91.44 176 GLN A CA 1
ATOM 1393 C C . GLN A 1 176 ? 0.096 2.752 20.732 1.00 91.44 176 GLN A C 1
ATOM 1395 O O . GLN A 1 176 ? 0.339 2.798 19.522 1.00 91.44 176 GLN A O 1
ATOM 1400 N N . TYR A 1 177 ? 1.033 2.930 21.659 1.00 90.94 177 TYR A N 1
ATOM 1401 C CA . TYR A 1 177 ? 2.446 3.070 21.337 1.00 90.94 177 TYR A CA 1
ATOM 1402 C C . TYR A 1 177 ? 3.016 1.732 20.858 1.00 90.94 177 TYR A C 1
ATOM 1404 O O . TYR A 1 177 ? 2.826 0.693 21.495 1.00 90.94 177 TYR A O 1
ATOM 1412 N N . GLY A 1 178 ? 3.689 1.764 19.712 1.00 85.25 178 GLY A N 1
ATOM 1413 C CA . GLY A 1 178 ? 4.475 0.652 19.205 1.00 85.25 178 GLY A CA 1
ATOM 1414 C C . GLY A 1 178 ? 5.884 0.637 19.794 1.00 85.25 17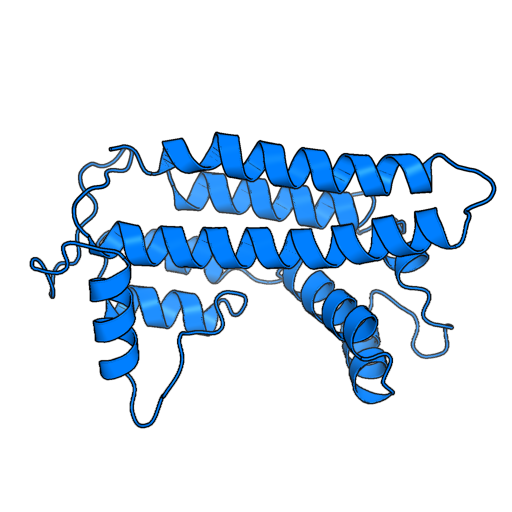8 GLY A C 1
ATOM 1415 O O . GLY A 1 178 ? 6.229 1.395 20.705 1.00 85.25 178 GLY A O 1
ATOM 1416 N N . THR A 1 179 ? 6.726 -0.247 19.267 1.00 81.00 179 THR A N 1
ATOM 1417 C CA . THR A 1 179 ? 8.106 -0.423 19.743 1.00 81.00 179 THR A CA 1
ATOM 1418 C C . THR A 1 179 ? 8.998 0.781 19.447 1.00 81.00 179 THR A C 1
ATOM 1420 O O . THR A 1 179 ? 10.041 0.928 20.075 1.00 81.00 179 THR A O 1
ATOM 1423 N N . GLY A 1 180 ? 8.612 1.641 18.498 1.00 79.88 180 GLY A N 1
ATOM 1424 C CA . GLY A 1 180 ? 9.354 2.844 18.128 1.00 79.88 180 GLY A CA 1
ATOM 1425 C C . GLY A 1 180 ? 9.050 4.064 18.998 1.00 79.88 180 GLY A C 1
ATOM 1426 O O . GLY A 1 180 ? 9.523 5.152 18.683 1.00 79.88 180 GLY A O 1
ATOM 1427 N N . GLY A 1 181 ? 8.233 3.924 20.050 1.00 87.00 181 GLY A N 1
ATOM 1428 C CA . GLY A 1 181 ? 7.831 5.048 20.905 1.00 87.00 181 GLY A CA 1
ATOM 1429 C C . GLY A 1 181 ? 6.864 6.027 20.229 1.00 87.00 181 GLY A C 1
ATOM 1430 O O . GLY A 1 181 ? 6.571 7.086 20.782 1.00 87.00 181 GLY A O 1
ATOM 1431 N N . ALA A 1 182 ? 6.333 5.673 19.057 1.00 92.50 182 ALA A N 1
ATOM 1432 C CA . ALA A 1 182 ? 5.276 6.399 18.366 1.00 92.50 182 ALA A CA 1
ATOM 1433 C C . ALA A 1 182 ? 3.977 5.585 18.381 1.00 92.50 182 ALA A C 1
ATOM 1435 O O . ALA A 1 182 ? 3.988 4.369 18.575 1.00 92.50 182 ALA A O 1
ATOM 1436 N N . LYS A 1 183 ? 2.840 6.249 18.163 1.00 94.62 183 LYS A N 1
ATOM 1437 C CA . LYS A 1 183 ? 1.558 5.551 17.991 1.00 94.62 183 LYS A CA 1
ATOM 1438 C C . LYS A 1 183 ? 1.601 4.699 16.724 1.00 94.62 183 LYS A C 1
ATOM 1440 O O . LYS A 1 183 ? 2.164 5.134 15.719 1.00 94.62 183 LYS A O 1
ATOM 1445 N N . ARG A 1 184 ? 0.991 3.512 16.735 1.00 93.94 184 ARG A N 1
ATOM 1446 C CA . ARG A 1 184 ? 1.086 2.554 15.615 1.00 93.94 184 ARG A CA 1
ATOM 1447 C C . ARG A 1 184 ? 0.680 3.145 14.269 1.00 93.94 184 ARG A C 1
ATOM 1449 O O . ARG A 1 184 ? 1.354 2.898 13.272 1.00 93.94 184 ARG A O 1
ATOM 1456 N N . TYR A 1 185 ? -0.366 3.973 14.223 1.00 95.12 185 TYR A N 1
ATOM 1457 C CA . TYR A 1 185 ? -0.759 4.619 12.964 1.00 95.12 185 TYR A CA 1
ATOM 1458 C C . TYR A 1 185 ? 0.346 5.518 12.383 1.00 95.12 185 TYR A C 1
ATOM 1460 O O . TYR A 1 185 ? 0.540 5.544 11.167 1.00 95.12 185 TYR A O 1
ATOM 1468 N N . ILE A 1 186 ? 1.113 6.194 13.245 1.00 95.56 186 ILE A N 1
ATOM 1469 C CA . ILE A 1 186 ? 2.273 7.006 12.858 1.00 95.56 186 ILE A CA 1
ATOM 1470 C C . ILE A 1 186 ? 3.387 6.097 12.338 1.00 95.56 186 ILE A C 1
ATOM 1472 O O . ILE A 1 186 ? 3.986 6.396 11.306 1.00 95.56 186 ILE A O 1
ATOM 1476 N N . GLU A 1 187 ? 3.644 4.967 13.001 1.00 94.06 187 GLU A N 1
ATOM 1477 C CA . GLU A 1 187 ? 4.635 3.982 12.552 1.00 94.06 187 GLU A CA 1
ATOM 1478 C C . GLU A 1 187 ? 4.292 3.429 11.159 1.00 94.06 187 GLU A C 1
ATOM 1480 O O . GLU A 1 187 ? 5.162 3.382 10.288 1.00 94.06 187 GLU A O 1
ATOM 1485 N N . TRP A 1 188 ? 3.025 3.088 10.897 1.00 94.50 188 TRP A N 1
ATOM 1486 C CA . TRP A 1 188 ? 2.570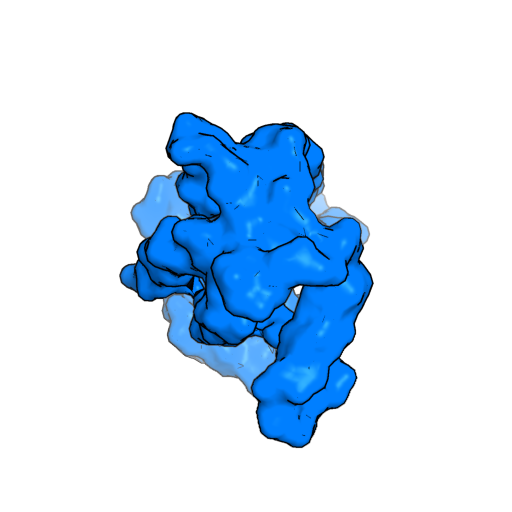 2.617 9.582 1.00 94.50 188 TRP A CA 1
ATOM 1487 C C . TRP A 1 188 ? 2.725 3.683 8.490 1.00 94.50 188 TRP A C 1
ATOM 1489 O O . TRP A 1 188 ? 3.197 3.376 7.390 1.00 94.50 188 TRP A O 1
ATOM 1499 N N . VAL A 1 189 ? 2.372 4.938 8.785 1.00 96.12 189 VAL A N 1
ATOM 1500 C CA . VAL A 1 189 ? 2.537 6.067 7.854 1.00 96.12 189 VAL A CA 1
ATOM 1501 C C . VAL A 1 189 ? 4.015 6.321 7.562 1.00 96.12 189 VAL A C 1
ATOM 1503 O O . VAL A 1 189 ? 4.407 6.396 6.395 1.00 96.12 189 VAL A O 1
ATOM 1506 N N . ASN A 1 190 ? 4.852 6.402 8.595 1.00 94.75 190 ASN A N 1
ATOM 1507 C CA . ASN A 1 190 ? 6.283 6.666 8.453 1.00 94.75 190 ASN A CA 1
ATOM 1508 C C . ASN A 1 190 ? 6.997 5.539 7.709 1.00 94.75 190 ASN A C 1
ATOM 1510 O O . ASN A 1 190 ? 7.804 5.811 6.818 1.00 94.75 190 ASN A O 1
ATOM 1514 N N . PHE A 1 191 ? 6.655 4.284 8.013 1.00 92.94 191 PHE A N 1
ATOM 1515 C CA . PHE A 1 191 ? 7.146 3.131 7.267 1.00 92.94 191 PHE A CA 1
ATOM 1516 C C . PHE A 1 191 ? 6.791 3.248 5.782 1.00 92.94 191 PHE A C 1
ATOM 1518 O O . PHE A 1 191 ? 7.676 3.156 4.934 1.00 92.94 191 PHE A O 1
ATOM 1525 N N . SER A 1 192 ? 5.520 3.519 5.468 1.00 95.00 192 SER A N 1
ATOM 1526 C CA . SER A 1 192 ? 5.036 3.632 4.088 1.00 95.00 192 SER A CA 1
ATOM 1527 C C . SER A 1 192 ? 5.771 4.725 3.315 1.00 95.00 192 SER A C 1
ATOM 1529 O O . SER A 1 192 ? 6.207 4.505 2.187 1.00 95.00 192 SER A O 1
ATOM 1531 N N . LYS A 1 193 ? 5.967 5.898 3.929 1.00 96.38 193 LYS A N 1
ATOM 1532 C CA . LYS A 1 193 ? 6.728 6.999 3.324 1.00 96.38 193 LYS A CA 1
ATOM 1533 C C . LYS A 1 193 ? 8.196 6.637 3.114 1.00 96.38 193 LYS A C 1
ATOM 1535 O O . LYS A 1 193 ? 8.726 6.847 2.028 1.00 96.38 193 LYS A O 1
ATOM 1540 N N . GLY A 1 194 ? 8.843 6.067 4.130 1.00 94.94 194 GLY A N 1
ATOM 1541 C CA . GLY A 1 194 ? 10.247 5.669 4.059 1.00 94.94 194 GLY A CA 1
ATOM 1542 C C . GLY A 1 194 ? 10.497 4.607 2.988 1.00 94.94 194 GLY A C 1
ATOM 1543 O O . GLY A 1 194 ? 11.409 4.759 2.178 1.00 94.94 194 GLY A O 1
ATOM 1544 N N . ALA A 1 195 ? 9.658 3.570 2.942 1.00 94.31 195 ALA A N 1
ATOM 1545 C CA . ALA A 1 195 ? 9.714 2.537 1.911 1.00 94.31 195 ALA A CA 1
ATOM 1546 C C . ALA A 1 195 ? 9.463 3.126 0.516 1.00 94.31 195 ALA A C 1
ATOM 1548 O O . ALA A 1 195 ? 10.224 2.857 -0.411 1.00 94.31 195 ALA A O 1
ATOM 1549 N N . ALA A 1 196 ? 8.458 3.995 0.368 1.00 95.31 196 ALA A N 1
ATOM 1550 C CA . ALA A 1 196 ? 8.176 4.672 -0.894 1.00 95.31 196 ALA A CA 1
ATOM 1551 C C . ALA A 1 196 ? 9.366 5.498 -1.403 1.00 95.31 196 ALA A C 1
ATOM 1553 O O . ALA A 1 196 ? 9.681 5.421 -2.588 1.00 95.31 196 ALA A O 1
ATOM 1554 N N . ALA A 1 197 ? 10.048 6.248 -0.530 1.00 95.50 197 ALA A N 1
ATOM 1555 C CA . ALA A 1 197 ? 11.245 7.009 -0.895 1.00 95.50 197 ALA A CA 1
ATOM 1556 C C . ALA A 1 197 ? 12.370 6.122 -1.434 1.00 95.50 197 ALA A C 1
ATOM 1558 O O . ALA A 1 197 ? 12.990 6.476 -2.435 1.00 95.50 197 ALA A O 1
ATOM 1559 N N . ARG A 1 198 ? 12.630 4.980 -0.790 1.00 94.06 198 ARG A N 1
ATOM 1560 C CA . ARG A 1 198 ? 13.693 4.058 -1.214 1.00 94.06 198 ARG A CA 1
ATOM 1561 C C . ARG A 1 198 ? 13.338 3.314 -2.500 1.00 94.06 198 ARG A C 1
ATOM 1563 O O . ARG A 1 198 ? 14.201 3.116 -3.343 1.00 94.06 198 ARG A O 1
ATOM 1570 N N . LEU A 1 199 ? 12.057 3.004 -2.701 1.00 93.81 199 LEU A N 1
ATOM 1571 C CA . LEU A 1 199 ? 11.547 2.360 -3.916 1.00 93.81 199 LEU A CA 1
ATOM 1572 C C . LEU A 1 199 ? 11.667 3.215 -5.190 1.00 93.81 199 LEU A C 1
ATOM 1574 O O . LEU A 1 199 ? 11.631 2.668 -6.291 1.00 93.81 199 LEU A O 1
ATOM 1578 N N . VAL A 1 200 ? 11.757 4.543 -5.063 1.00 92.44 200 VAL A N 1
ATOM 1579 C CA . VAL A 1 200 ? 11.832 5.478 -6.206 1.00 92.44 200 VAL A CA 1
ATOM 1580 C C . VAL A 1 200 ? 13.184 6.181 -6.344 1.00 92.44 200 VAL A C 1
ATOM 1582 O O . VAL A 1 200 ? 13.301 7.075 -7.190 1.00 92.44 200 VAL A O 1
ATOM 1585 N N . ALA A 1 201 ? 14.151 5.840 -5.488 1.00 84.12 201 ALA A N 1
ATOM 1586 C CA . ALA A 1 201 ? 15.511 6.375 -5.528 1.00 84.12 201 ALA A CA 1
ATOM 1587 C C . ALA A 1 201 ? 16.232 5.929 -6.809 1.00 84.12 201 ALA A C 1
ATOM 1589 O O . ALA A 1 201 ? 16.853 6.810 -7.454 1.00 84.12 201 ALA A O 1
#

Organism: NCBI:txid293089

Foldseek 3Di:
DFLCVVLVVLLVLLVVLVVLLVVQVPDPDHDPVSLVSNLVSLLVLLVSLLVLLLCLLLVLQQQPYAFPVGTKHQPVCPPQNGSVSLQVVLQVLDPPGDHQFSSSQLVRSLVSSVSSNIPLSVLSCVLSVDDDDLVLLSVLLNVCSVPVDPVSVVVNVVVVLDPPPDDDDSSVSQQDQDPVRHRSSVVSSVSSSVSSVSSRD

Mean predicted aligned error: 3.98 Å

Solvent-accessible surface area (backbone atoms only — not comparable to full-atom values): 10943 Å² total; per-residue (Å²): 85,60,48,54,74,52,48,66,62,54,48,52,52,47,51,54,36,49,49,53,38,50,55,46,68,74,41,96,76,75,51,74,67,49,52,50,52,30,54,52,29,56,41,44,53,55,49,53,50,24,52,48,50,45,48,53,50,31,45,31,25,28,52,63,25,22,42,80,90,40,81,24,30,11,75,85,42,76,81,24,81,36,50,66,53,35,49,54,51,54,28,70,72,42,88,95,47,91,58,76,69,58,43,79,39,44,71,43,42,40,51,49,29,57,74,45,34,25,70,58,32,68,52,47,40,57,64,51,64,55,78,88,54,66,58,61,51,50,51,28,50,37,50,21,74,76,62,72,37,74,70,31,49,52,51,34,33,72,67,64,80,40,61,91,85,54,82,86,51,67,66,61,55,37,62,37,69,42,97,83,78,39,34,35,54,55,50,38,48,52,48,51,52,54,52,52,53,64,64,34,74

Secondary structure (DSSP, 8-state):
-BGGGGHHHHHHHHHHHHHHHHHHHT-SS--HHHHHHHHHHHHHHHHHHHHHHHHHHHHHHTT-EEETTEEE-BSS-TT--SHHHHHHHHHHHSTT--S---TTSHHHHHHHHHHTTBTTHHHHHHHHH-SS-HHHHHHHHHHHHHH--HHHHHHHHTTTSS-TTS---HHHHHHSB-TTSSBHHHHHHHHHHHHHHHHT-

Sequence (201 aa):
MFLARRLPRFYHRLDHLSAIIAAVDATASRTPEQIFAAEKALIQIQIEWEHFVRNLILDSATGKFESRSGPIISKSHPNLLSREAAAHWLIGSYPKRQHEPDWYLPKQAIDASIRLDVSNQPIIAAELGVTPWPIAELRHVRNFIAHKSKRSALAVRKTGIVGASTNLDVLEVALQYGTGGAKRYIEWVNFSKGAAARLVA

pLDDT: mean 92.81, std 4.43, range [76.81, 98.5]

Nearest PDB structures (foldseek):
  5vxj-assembly3_E  TM=3.737E-01  e=4.839E+00  Shigella flexneri
  5vxj-assembly2_C  TM=3.242E-01  e=3.936E+00  Shigella flexneri
  5vxk-assembly1_A  TM=3.189E-01  e=6.264E+00  Shigella flexneri

Radius of gyration: 18.25 Å; Cα contacts (8 Å, |Δi|>4): 247; chains: 1; bounding box: 40×34×52 Å